Protein AF-0000000076599685 (afdb_homodimer)

Radius of gyration: 19.41 Å; Cα contacts (8 Å, |Δi|>4): 974; chains: 2; bounding box: 47×55×44 Å

Sequence (370 aa):
MSATIRSIHTIVDEIHNEGGRPVEPAARVAVVLAVIENPWAGQGFVQDLGPTIDAVAPELGKLLSDRVVSALGTPVEAYGKAAIVGLDGEIEHGSGLIHTLKFGNHFRDAASATTLLPAVEKRAAAGTVFDIPLKHVTDATIRSHHQTVEARVPDAPRADEIVIGLAAAAQGRPQARLAPLASEQMSATIRSIHTIVDEIHNEGGRPVEPAARVAVVLAVIENPWAGQGFVQDLGPTIDAVAPELGKLLSDRVVSALGTPVEAYGKAAIVGLDGEIEHGSGLIHTLKFGNHFRDAASATTLLPAVEKRAAAGTVFDIPLKHVTDATIRSHHQTVEARVPDAPRADEIVIGLAAAAQGRPQARLAPLASEQ

Structure (mmCIF, N/CA/C/O backbone):
data_AF-0000000076599685-model_v1
#
loop_
_entity.id
_entity.type
_entity.pdbx_description
1 polymer 'Amino acid synthesis protein'
#
loop_
_atom_site.group_PDB
_atom_site.id
_atom_site.type_symbol
_atom_site.label_atom_id
_atom_site.label_alt_id
_atom_site.label_comp_id
_atom_site.label_asym_id
_atom_site.label_entity_id
_atom_site.label_seq_id
_atom_site.pdbx_PDB_ins_code
_atom_site.Cartn_x
_atom_site.Cartn_y
_atom_site.Cartn_z
_atom_site.occupancy
_atom_site.B_iso_or_equiv
_atom_site.auth_seq_id
_atom_site.auth_comp_id
_atom_site.auth_asym_id
_atom_site.auth_atom_id
_atom_site.pdbx_PDB_model_num
ATOM 1 N N . MET A 1 1 ? -13.07 -25.75 -8.523 1 59.88 1 MET A N 1
ATOM 2 C CA . MET A 1 1 ? -12.234 -24.562 -8.375 1 59.88 1 MET A CA 1
ATOM 3 C C . MET A 1 1 ? -10.75 -24.922 -8.43 1 59.88 1 MET A C 1
ATOM 5 O O . MET A 1 1 ? -10.344 -25.969 -7.902 1 59.88 1 MET A O 1
ATOM 9 N N . SER A 1 2 ? -9.953 -24.297 -9.492 1 78.12 2 SER A N 1
ATOM 10 C CA . SER A 1 2 ? -8.531 -24.594 -9.672 1 78.12 2 SER A CA 1
ATOM 11 C C . SER A 1 2 ? -7.727 -24.234 -8.43 1 78.12 2 SER A C 1
ATOM 13 O O . SER A 1 2 ? -6.754 -24.906 -8.102 1 78.12 2 SER A O 1
ATOM 15 N N . ALA A 1 3 ? -8.211 -23.266 -7.676 1 84.56 3 ALA A N 1
ATOM 16 C CA . ALA A 1 3 ? -7.543 -22.906 -6.43 1 84.56 3 ALA A CA 1
ATOM 17 C C . ALA A 1 3 ? -8.148 -23.656 -5.246 1 84.56 3 ALA A C 1
ATOM 19 O O . ALA A 1 3 ? -9.367 -23.797 -5.148 1 84.56 3 ALA A O 1
ATOM 20 N N . THR A 1 4 ? -7.441 -24.281 -4.363 1 94.81 4 THR A N 1
ATOM 21 C CA . THR A 1 4 ? -7.922 -24.844 -3.109 1 94.81 4 THR A CA 1
ATOM 22 C C . THR A 1 4 ? -8.031 -23.766 -2.037 1 94.81 4 THR A C 1
ATOM 24 O O . THR A 1 4 ? -7.02 -23.297 -1.503 1 94.81 4 THR A O 1
ATOM 27 N N . ILE A 1 5 ? -9.211 -23.375 -1.663 1 97.75 5 ILE A N 1
ATOM 28 C CA . ILE A 1 5 ? -9.469 -22.328 -0.684 1 97.75 5 ILE A CA 1
ATOM 29 C C . ILE A 1 5 ? -9.664 -22.953 0.698 1 97.75 5 ILE A C 1
ATOM 31 O O . ILE A 1 5 ? -10.516 -23.828 0.876 1 97.75 5 ILE A O 1
ATOM 35 N N . ARG A 1 6 ? -8.906 -22.562 1.611 1 98.25 6 ARG A N 1
ATOM 36 C CA . ARG A 1 6 ? -9.062 -23.031 2.982 1 98.25 6 ARG A CA 1
ATOM 37 C C . ARG A 1 6 ? -10.078 -22.188 3.744 1 98.25 6 ARG A C 1
ATOM 39 O O . ARG A 1 6 ? -10.914 -22.719 4.477 1 98.25 6 ARG A O 1
ATOM 46 N N . SER A 1 7 ? -10 -20.922 3.658 1 98.25 7 SER A N 1
ATOM 47 C CA . SER A 1 7 ? -10.898 -20.031 4.395 1 98.25 7 SER A CA 1
ATOM 48 C C . SER A 1 7 ? -11.062 -18.703 3.676 1 98.25 7 SER A C 1
ATOM 50 O O . SER A 1 7 ? -10.266 -18.344 2.809 1 98.25 7 SER A O 1
ATOM 52 N N . ILE A 1 8 ? -12.117 -18.047 3.926 1 98.31 8 ILE A N 1
ATOM 53 C CA . ILE A 1 8 ? -12.406 -16.688 3.477 1 98.31 8 ILE A CA 1
ATOM 54 C C . ILE A 1 8 ? -12.766 -15.812 4.676 1 98.31 8 ILE A C 1
ATOM 56 O O . ILE A 1 8 ? -13.625 -16.172 5.48 1 98.31 8 ILE A O 1
ATOM 60 N N . HIS A 1 9 ? -12.039 -14.727 4.816 1 98.5 9 HIS A N 1
ATOM 61 C CA . HIS A 1 9 ? -12.266 -13.758 5.887 1 98.5 9 HIS A CA 1
ATOM 62 C C . HIS A 1 9 ? -12.867 -12.469 5.344 1 98.5 9 HIS A C 1
ATOM 64 O O . HIS A 1 9 ? -12.352 -11.891 4.379 1 98.5 9 HIS A O 1
ATOM 70 N N . THR A 1 10 ? -13.992 -12.008 5.914 1 98.62 10 THR A N 1
ATOM 71 C CA . THR A 1 10 ? -14.625 -10.742 5.559 1 98.62 10 THR A CA 1
ATOM 72 C C . THR A 1 10 ? -14.586 -9.773 6.73 1 98.62 10 THR A C 1
ATOM 74 O O . THR A 1 10 ? -14.969 -10.117 7.848 1 98.62 10 THR A O 1
ATOM 77 N N . ILE A 1 11 ? -14.094 -8.617 6.465 1 98.12 11 ILE A N 1
ATOM 78 C CA . ILE A 1 11 ? -14.031 -7.52 7.43 1 98.12 11 ILE A CA 1
ATOM 79 C C . ILE A 1 11 ? -14.82 -6.324 6.902 1 98.12 11 ILE A C 1
ATOM 81 O O . ILE A 1 11 ? -14.648 -5.918 5.75 1 98.12 11 ILE A O 1
ATOM 85 N N . VAL A 1 12 ? -15.688 -5.797 7.656 1 98.31 12 VAL A N 1
ATOM 86 C CA . VAL A 1 12 ? -16.359 -4.543 7.34 1 98.31 12 VAL A CA 1
ATOM 87 C C . VAL A 1 12 ? -16.172 -3.549 8.484 1 98.31 12 VAL A C 1
ATOM 89 O O . VAL A 1 12 ? -16.469 -3.861 9.641 1 98.31 12 VAL A O 1
ATOM 92 N N . ASP A 1 13 ? -15.656 -2.451 8.172 1 97.62 13 ASP A N 1
ATOM 93 C CA . ASP A 1 13 ? -15.445 -1.37 9.133 1 97.62 13 ASP A CA 1
ATOM 94 C C . ASP A 1 13 ? -16.359 -0.184 8.828 1 97.62 13 ASP A C 1
ATOM 96 O O . ASP A 1 13 ? -16.562 0.165 7.66 1 97.62 13 ASP A O 1
ATOM 100 N N . GLU A 1 14 ? -16.891 0.395 9.859 1 98.06 14 GLU A N 1
ATOM 101 C CA . GLU A 1 14 ? -17.688 1.611 9.773 1 98.06 14 GLU A CA 1
ATOM 102 C C . GLU A 1 14 ? -17.156 2.697 10.695 1 98.06 14 GLU A C 1
ATOM 104 O O . GLU A 1 14 ? -16.984 2.473 11.898 1 98.06 14 GLU A O 1
ATOM 109 N N . ILE A 1 15 ? -16.906 3.797 10.164 1 97.56 15 ILE A N 1
ATOM 110 C CA . ILE A 1 15 ? -16.438 4.938 10.938 1 97.56 15 ILE A CA 1
ATOM 111 C C . ILE A 1 15 ? -17.578 5.934 11.133 1 97.56 15 ILE A C 1
ATOM 113 O O . ILE A 1 15 ? -18.047 6.555 10.18 1 97.56 15 ILE A O 1
ATOM 117 N N . HIS A 1 16 ? -17.953 6.125 12.375 1 98.25 16 HIS A N 1
ATOM 118 C CA . HIS A 1 16 ? -19.094 6.969 12.711 1 98.25 16 HIS A CA 1
ATOM 119 C C . HIS A 1 16 ? -18.641 8.359 13.156 1 98.25 16 HIS A C 1
ATOM 121 O O . HIS A 1 16 ? -19.438 9.297 13.18 1 98.25 16 HIS A O 1
ATOM 127 N N . ASN A 1 17 ? -17.438 8.398 13.641 1 97.56 17 ASN A N 1
ATOM 128 C CA . ASN A 1 17 ? -16.828 9.641 14.109 1 97.56 17 ASN A CA 1
ATOM 129 C C . ASN A 1 17 ? -15.344 9.695 13.773 1 97.56 17 ASN A C 1
ATOM 131 O O . ASN A 1 17 ? -14.641 8.688 13.883 1 97.56 17 ASN A O 1
ATOM 135 N N . GLU A 1 18 ? -14.883 10.805 13.32 1 95.75 18 GLU A N 1
ATOM 136 C CA . GLU A 1 18 ? -13.477 11.078 13.039 1 95.75 18 GLU A CA 1
ATOM 137 C C . GLU A 1 18 ? -13.141 12.539 13.297 1 95.75 18 GLU A C 1
ATOM 139 O O . GLU A 1 18 ? -13.891 13.438 12.906 1 95.75 18 GLU A O 1
ATOM 144 N N . GLY A 1 19 ? -12.016 12.773 13.992 1 92.38 19 GLY A N 1
ATOM 145 C CA . GLY A 1 19 ? -11.609 14.133 14.305 1 92.38 19 GLY A CA 1
ATOM 146 C C . GLY A 1 19 ? -12.594 14.852 15.211 1 92.38 19 GLY A C 1
ATOM 147 O O . GLY A 1 19 ? -12.75 16.078 15.125 1 92.38 19 GLY A O 1
ATOM 148 N N . GLY A 1 20 ? -13.328 14.117 15.953 1 94.19 20 GLY A N 1
ATOM 149 C CA . GLY A 1 20 ? -14.297 14.703 16.875 1 94.19 20 GLY A CA 1
ATOM 150 C C . GLY A 1 20 ? -15.578 15.148 16.188 1 94.19 20 GLY A C 1
ATOM 151 O O . GLY A 1 20 ? -16.359 15.906 16.75 1 94.19 20 GLY A O 1
ATOM 152 N N . ARG A 1 21 ? -15.781 14.742 14.984 1 96.5 21 ARG A N 1
ATOM 153 C CA . ARG A 1 21 ? -16.953 15.133 14.203 1 96.5 21 ARG A CA 1
ATOM 154 C C . ARG A 1 21 ? -17.672 13.906 13.648 1 96.5 21 ARG A C 1
ATOM 156 O O . ARG A 1 21 ? -17.047 12.914 13.289 1 96.5 21 ARG A O 1
ATOM 163 N N . PRO A 1 22 ? -19 14.016 13.57 1 97.5 22 PRO A N 1
ATOM 164 C CA . PRO A 1 22 ? -19.75 12.875 13.023 1 97.5 22 PRO A CA 1
ATOM 165 C C . PRO A 1 22 ? -19.422 12.609 11.555 1 97.5 22 PRO A C 1
ATOM 167 O O . PRO A 1 22 ? -19.141 13.539 10.805 1 97.5 22 PRO A O 1
ATOM 170 N N . VAL A 1 23 ? -19.406 11.344 11.195 1 97.5 23 VAL A N 1
ATOM 171 C CA . VAL A 1 23 ? -19.312 10.891 9.805 1 97.5 23 VAL A CA 1
ATOM 172 C C . VAL A 1 23 ? -20.656 10.281 9.383 1 97.5 23 VAL A C 1
ATOM 174 O O . VAL A 1 23 ? -21 9.18 9.812 1 97.5 23 VAL A O 1
ATOM 177 N N . GLU A 1 24 ? -21.391 11.07 8.461 1 96.31 24 GLU A N 1
ATOM 178 C CA . GLU A 1 24 ? -22.734 10.648 8.07 1 96.31 24 GLU A CA 1
ATOM 179 C C . GLU A 1 24 ? -22.938 10.758 6.562 1 96.31 24 GLU A C 1
ATOM 181 O O . GLU A 1 24 ? -22.75 11.836 5.988 1 96.31 24 GLU A O 1
ATOM 186 N N . PRO A 1 25 ? -23.438 9.734 5.938 1 96.56 25 PRO A N 1
ATOM 187 C CA . PRO A 1 25 ? -23.484 8.375 6.488 1 96.56 25 PRO A CA 1
ATOM 188 C C . PRO A 1 25 ? -22.125 7.863 6.934 1 96.56 25 PRO A C 1
ATOM 190 O O . PRO A 1 25 ? -21.094 8.422 6.543 1 96.56 25 PRO A O 1
ATOM 193 N N . ALA A 1 26 ? -22.094 6.859 7.852 1 97.75 26 ALA A N 1
ATOM 194 C CA . ALA A 1 26 ? -20.844 6.273 8.312 1 97.75 26 ALA A CA 1
ATOM 195 C C . ALA A 1 26 ? -19.969 5.828 7.137 1 97.75 26 ALA A C 1
ATOM 197 O O . ALA A 1 26 ? -20.484 5.262 6.164 1 97.75 26 ALA A O 1
ATOM 198 N N . ALA A 1 27 ? -18.672 6.184 7.242 1 97.88 27 ALA A N 1
ATOM 199 C CA . ALA A 1 27 ? -17.734 5.691 6.23 1 97.88 27 ALA A CA 1
ATOM 200 C C . ALA A 1 27 ? -17.562 4.18 6.332 1 97.88 27 ALA A C 1
ATOM 202 O O . ALA A 1 27 ? -17.281 3.652 7.41 1 97.88 27 ALA A O 1
ATOM 203 N N . ARG A 1 28 ? -17.75 3.486 5.238 1 98.38 28 ARG A N 1
ATOM 204 C CA . ARG A 1 28 ? -17.719 2.027 5.238 1 98.38 28 ARG A CA 1
ATOM 205 C C . ARG A 1 28 ? -16.594 1.502 4.359 1 98.38 28 ARG A C 1
ATOM 207 O O . ARG A 1 28 ? -16.375 2 3.25 1 98.38 28 ARG A O 1
ATOM 214 N N . VAL A 1 29 ? -15.828 0.571 4.828 1 98.69 29 VAL A N 1
ATOM 215 C CA . VAL A 1 29 ? -14.812 -0.154 4.074 1 98.69 29 VAL A CA 1
ATOM 216 C C . VAL A 1 29 ? -15.008 -1.658 4.25 1 98.69 29 VAL A C 1
ATOM 218 O O . VAL A 1 29 ? -15.344 -2.121 5.344 1 98.69 29 VAL A O 1
ATOM 221 N N . ALA A 1 30 ? -14.852 -2.396 3.193 1 98.88 30 ALA A N 1
ATOM 222 C CA . ALA A 1 30 ? -14.914 -3.855 3.219 1 98.88 30 ALA A CA 1
ATOM 223 C C . ALA A 1 30 ? -13.617 -4.473 2.709 1 98.88 30 ALA A C 1
ATOM 225 O O . ALA A 1 30 ? -13.023 -3.979 1.748 1 98.88 30 ALA A O 1
ATOM 226 N N . VAL A 1 31 ? -13.18 -5.5 3.35 1 98.94 31 VAL A N 1
ATOM 227 C CA . VAL A 1 31 ? -12.039 -6.312 2.934 1 98.94 31 VAL A CA 1
ATOM 228 C C . VAL A 1 31 ? -12.445 -7.785 2.895 1 98.94 31 VAL A C 1
ATOM 230 O O . VAL A 1 31 ? -13.094 -8.281 3.822 1 98.94 31 VAL A O 1
ATOM 233 N N . VAL A 1 32 ? -12.125 -8.445 1.839 1 98.94 32 VAL A N 1
ATOM 234 C CA . VAL A 1 32 ? -12.297 -9.891 1.751 1 98.94 32 VAL A CA 1
ATOM 235 C C . VAL A 1 32 ? -10.961 -10.555 1.427 1 98.94 32 VAL A C 1
ATOM 237 O O . VAL A 1 32 ? -10.273 -10.148 0.489 1 98.94 32 VAL A O 1
ATOM 240 N N . LEU A 1 33 ? -10.602 -11.555 2.252 1 98.94 33 LEU A N 1
ATOM 241 C CA . LEU A 1 33 ? -9.336 -12.273 2.146 1 98.94 33 LEU A CA 1
ATOM 242 C C . LEU A 1 33 ? -9.57 -13.766 1.955 1 98.94 33 LEU A C 1
ATOM 244 O O . LEU A 1 33 ? -10.258 -14.398 2.762 1 98.94 33 LEU A O 1
ATOM 248 N N . ALA A 1 34 ? -9.039 -14.281 0.914 1 98.88 34 ALA A N 1
ATOM 249 C CA . ALA A 1 34 ? -9.039 -15.727 0.71 1 98.88 34 ALA A CA 1
ATOM 250 C C . ALA A 1 34 ? -7.684 -16.328 1.075 1 98.88 34 ALA A C 1
ATOM 252 O O . ALA A 1 34 ? -6.641 -15.805 0.681 1 98.88 34 ALA A O 1
ATOM 253 N N . VAL A 1 35 ? -7.75 -17.375 1.856 1 98.88 35 VAL A N 1
ATOM 254 C CA . VAL A 1 35 ? -6.562 -18.172 2.119 1 98.88 35 VAL A CA 1
ATOM 255 C C . VAL A 1 35 ? -6.555 -19.391 1.193 1 98.88 35 VAL A C 1
ATOM 257 O O . VAL A 1 35 ? -7.449 -20.234 1.259 1 98.88 35 VAL A O 1
ATOM 260 N N . ILE A 1 36 ? -5.539 -19.453 0.374 1 98.81 36 ILE A N 1
ATOM 261 C CA . ILE A 1 36 ? -5.473 -20.562 -0.567 1 98.81 36 ILE A CA 1
ATOM 262 C C . ILE A 1 36 ? -4.16 -21.328 -0.382 1 98.81 36 ILE A C 1
ATOM 264 O O . ILE A 1 36 ? -3.184 -20.766 0.131 1 98.81 36 ILE A O 1
ATOM 268 N N . GLU A 1 37 ? -4.238 -22.562 -0.766 1 98.5 37 GLU A N 1
ATOM 269 C CA . GLU A 1 37 ? -2.965 -23.25 -0.972 1 98.5 37 GLU A CA 1
ATOM 270 C C . GLU A 1 37 ? -2.152 -22.578 -2.08 1 98.5 37 GLU A C 1
ATOM 272 O O . GLU A 1 37 ? -2.697 -22.219 -3.127 1 98.5 37 GLU A O 1
ATOM 277 N N . ASN A 1 38 ? -0.872 -22.312 -1.818 1 98.56 38 ASN A N 1
ATOM 278 C CA . ASN A 1 38 ? -0.01 -21.828 -2.889 1 98.56 38 ASN A CA 1
ATOM 279 C C . ASN A 1 38 ? 0.052 -22.812 -4.055 1 98.56 38 ASN A C 1
ATOM 281 O O . ASN A 1 38 ? 0.544 -23.922 -3.9 1 98.56 38 ASN A O 1
ATOM 285 N N . PRO A 1 39 ? -0.433 -22.391 -5.191 1 98.06 39 PRO A N 1
ATOM 286 C CA . PRO A 1 39 ? -0.497 -23.344 -6.305 1 98.06 39 PRO A CA 1
ATOM 287 C C . PRO A 1 39 ? 0.883 -23.797 -6.766 1 98.06 39 PRO A C 1
ATOM 289 O O . PRO A 1 39 ? 0.997 -24.797 -7.488 1 98.06 39 PRO A O 1
ATOM 292 N N . TRP A 1 40 ? 1.921 -23.125 -6.41 1 97.81 40 TRP A N 1
ATOM 293 C CA . TRP A 1 40 ? 3.275 -23.484 -6.82 1 97.81 40 TRP A CA 1
ATOM 294 C C . TRP A 1 40 ? 4.023 -24.172 -5.684 1 97.81 40 TRP A C 1
ATOM 296 O O . TRP A 1 40 ? 5.219 -24.453 -5.801 1 97.81 40 TRP A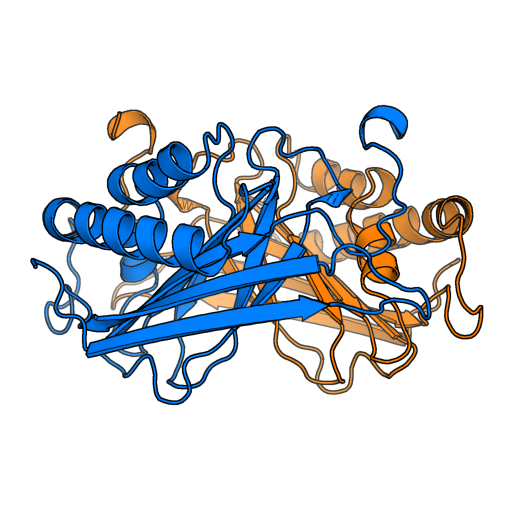 O 1
ATOM 306 N N . ALA A 1 41 ? 3.365 -24.453 -4.574 1 95.88 41 ALA A N 1
ATOM 307 C CA . ALA A 1 41 ? 4.008 -25.062 -3.414 1 95.88 41 ALA A CA 1
ATOM 308 C C . ALA A 1 41 ? 4.676 -26.391 -3.793 1 95.88 41 ALA A C 1
ATOM 310 O O . ALA A 1 41 ? 4.062 -27.234 -4.453 1 95.88 41 ALA A O 1
ATOM 311 N N . GLY A 1 42 ? 5.941 -26.484 -3.383 1 94.88 42 GLY A N 1
ATOM 312 C CA . GLY A 1 42 ? 6.645 -27.75 -3.551 1 94.88 42 GLY A CA 1
ATOM 313 C C . GLY A 1 42 ? 7.125 -27.984 -4.969 1 94.88 42 GLY A C 1
ATOM 314 O O . GLY A 1 42 ? 7.672 -29.047 -5.281 1 94.88 42 GLY A O 1
ATOM 315 N N . GLN A 1 43 ? 6.965 -27.047 -5.844 1 96.44 43 GLN A N 1
ATOM 316 C CA . GLN A 1 43 ? 7.289 -27.25 -7.254 1 96.44 43 GLN A CA 1
ATOM 317 C C . GLN A 1 43 ? 8.688 -26.734 -7.574 1 96.44 43 GLN A C 1
ATOM 319 O O . GLN A 1 43 ? 9.148 -26.844 -8.719 1 96.44 43 GLN A O 1
ATOM 324 N N . GLY A 1 44 ? 9.414 -26.297 -6.562 1 94.94 44 GLY A N 1
ATOM 325 C CA . GLY A 1 44 ? 10.68 -25.625 -6.852 1 94.94 44 GLY A CA 1
ATOM 326 C C . GLY A 1 44 ? 10.508 -24.344 -7.641 1 94.94 44 GLY A C 1
ATOM 327 O O . GLY A 1 44 ? 9.477 -23.688 -7.543 1 94.94 44 GLY A O 1
ATOM 328 N N . PHE A 1 45 ? 11.641 -23.922 -8.312 1 96.81 45 PHE A N 1
ATOM 329 C CA . PHE A 1 45 ? 11.586 -22.703 -9.117 1 96.81 45 PHE A CA 1
ATOM 330 C C . PHE A 1 45 ? 10.828 -22.953 -10.414 1 96.81 45 PHE A C 1
ATOM 332 O O . PHE A 1 45 ? 11.258 -23.75 -11.242 1 96.81 45 PHE A O 1
ATOM 339 N N . VAL A 1 46 ? 9.688 -22.391 -10.562 1 97.31 46 VAL A N 1
ATOM 340 C CA . VAL A 1 46 ? 8.883 -22.5 -11.773 1 97.31 46 VAL A CA 1
ATOM 341 C C . VAL A 1 46 ? 9.148 -21.297 -12.68 1 97.31 46 VAL A C 1
ATOM 343 O O . VAL A 1 46 ? 8.867 -20.156 -12.305 1 97.31 46 VAL A O 1
ATOM 346 N N . GLN A 1 47 ? 9.633 -21.547 -13.82 1 96.25 47 GLN A N 1
ATOM 347 C CA . GLN A 1 47 ? 10.047 -20.484 -14.742 1 96.25 47 GLN A CA 1
ATOM 348 C C . GLN A 1 47 ? 8.836 -19.766 -15.32 1 96.25 47 GLN A C 1
ATOM 350 O O . GLN A 1 47 ? 8.805 -18.531 -15.344 1 96.25 47 GLN A O 1
ATOM 355 N N . ASP A 1 48 ? 7.91 -20.547 -15.828 1 96.88 48 ASP A N 1
ATOM 356 C CA . ASP A 1 48 ? 6.719 -19.969 -16.453 1 96.88 48 ASP A CA 1
ATOM 357 C C . ASP A 1 48 ? 5.5 -20.125 -15.539 1 96.88 48 ASP A C 1
ATOM 359 O O . ASP A 1 48 ? 4.941 -21.203 -15.414 1 96.88 48 ASP A O 1
ATOM 363 N N . LEU A 1 49 ? 5.074 -18.953 -14.977 1 97 49 LEU A N 1
ATOM 364 C CA . LEU A 1 49 ? 3.943 -18.969 -14.055 1 97 49 LEU A CA 1
ATOM 365 C C . LEU A 1 49 ? 2.623 -18.906 -14.812 1 97 49 LEU A C 1
ATOM 367 O O . LEU A 1 49 ? 1.554 -19.078 -14.227 1 97 49 LEU A O 1
ATOM 371 N N . GLY A 1 50 ? 2.652 -18.688 -16.094 1 95.69 50 GLY A N 1
ATOM 372 C CA . GLY A 1 50 ? 1.526 -18.328 -16.938 1 95.69 50 GLY A CA 1
ATOM 373 C C . GLY A 1 50 ? 0.382 -19.328 -16.844 1 95.69 50 GLY A C 1
ATOM 374 O O . GLY A 1 50 ? -0.756 -18.938 -16.562 1 95.69 50 GLY A O 1
ATOM 375 N N . PRO A 1 51 ? 0.66 -20.562 -17.094 1 96.06 51 PRO A N 1
ATOM 376 C CA . PRO A 1 51 ? -0.418 -21.547 -17.109 1 96.06 51 PRO A CA 1
ATOM 377 C C . PRO A 1 51 ? -1.195 -21.594 -15.789 1 96.06 51 PRO A C 1
ATOM 379 O O . PRO A 1 51 ? -2.426 -21.672 -15.797 1 96.06 51 PRO A O 1
ATOM 382 N N . THR A 1 52 ? -0.506 -21.625 -14.664 1 96.56 52 THR A N 1
ATOM 383 C CA . THR A 1 52 ? -1.17 -21.656 -13.367 1 96.56 52 THR A CA 1
ATOM 384 C C . THR A 1 52 ? -1.938 -20.359 -13.125 1 96.56 52 THR A C 1
ATOM 386 O O . THR A 1 52 ? -3.047 -20.391 -12.578 1 96.56 52 THR A O 1
ATOM 389 N N . ILE A 1 53 ? -1.347 -19.188 -13.477 1 96.81 53 ILE A N 1
ATOM 390 C CA . ILE A 1 53 ? -2.041 -17.906 -13.367 1 96.81 53 ILE A CA 1
ATOM 391 C C . ILE A 1 53 ? -3.354 -17.969 -14.148 1 96.81 53 ILE A C 1
ATOM 393 O O . ILE A 1 53 ? -4.406 -17.594 -13.625 1 96.81 53 ILE A O 1
ATOM 397 N N . ASP A 1 54 ? -3.322 -18.516 -15.336 1 96.12 54 ASP A N 1
ATOM 398 C CA . ASP A 1 54 ? -4.492 -18.609 -16.203 1 96.12 54 ASP A CA 1
ATOM 399 C C . ASP A 1 54 ? -5.582 -19.469 -15.555 1 96.12 54 ASP A C 1
ATOM 401 O O . ASP A 1 54 ? -6.773 -19.203 -15.734 1 96.12 54 ASP A O 1
ATOM 405 N N . ALA A 1 55 ? -5.168 -20.391 -14.883 1 96.62 55 ALA A N 1
ATOM 406 C CA . ALA A 1 55 ? -6.102 -21.359 -14.305 1 96.62 55 ALA A CA 1
ATOM 407 C C . ALA A 1 55 ? -6.711 -20.812 -13.008 1 96.62 55 ALA A C 1
ATOM 409 O O . ALA A 1 55 ? -7.875 -21.094 -12.703 1 96.62 55 ALA A O 1
ATOM 410 N N . VAL A 1 56 ? -6 -20.047 -12.227 1 97.5 56 VAL A N 1
ATOM 411 C CA . VAL A 1 56 ? -6.352 -19.781 -10.836 1 97.5 56 VAL A CA 1
ATOM 412 C C . VAL A 1 56 ? -6.852 -18.359 -10.688 1 97.5 56 VAL A C 1
ATOM 414 O O . VAL A 1 56 ? -7.859 -18.109 -10.023 1 97.5 56 VAL A O 1
ATOM 417 N N . ALA A 1 57 ? -6.203 -17.391 -11.32 1 97.5 57 ALA A N 1
ATOM 418 C CA . ALA A 1 57 ? -6.387 -15.961 -11.062 1 97.5 57 ALA A CA 1
ATOM 419 C C . ALA A 1 57 ? -7.816 -15.531 -11.383 1 97.5 57 ALA A C 1
ATOM 421 O O . ALA A 1 57 ? -8.445 -14.812 -10.602 1 97.5 57 ALA A O 1
ATOM 422 N N . PRO A 1 58 ? -8.422 -15.992 -12.57 1 97.12 58 PRO A N 1
ATOM 423 C CA . PRO A 1 58 ? -9.781 -15.531 -12.891 1 97.12 58 PRO A CA 1
ATOM 424 C C . PRO A 1 58 ? -10.812 -15.977 -11.859 1 97.12 58 PRO A C 1
ATOM 426 O O . PRO A 1 58 ? -11.703 -15.203 -11.492 1 97.12 58 PRO A O 1
ATOM 429 N N . GLU A 1 59 ? -10.688 -17.125 -11.406 1 97.44 59 GLU A N 1
ATOM 430 C CA . GLU A 1 59 ? -11.625 -17.641 -10.414 1 97.44 59 GLU A CA 1
ATOM 431 C C . GLU A 1 59 ? -11.539 -16.859 -9.117 1 97.44 59 GLU A C 1
ATOM 433 O O . GLU A 1 59 ? -12.57 -16.531 -8.508 1 97.44 59 GLU A O 1
ATOM 438 N N . LEU A 1 60 ? -10.367 -16.609 -8.641 1 98.12 60 LEU A N 1
ATOM 439 C CA . LEU A 1 60 ? -10.172 -15.828 -7.43 1 98.12 60 LEU A CA 1
ATOM 440 C C . LEU A 1 60 ? -10.695 -14.414 -7.609 1 98.12 60 LEU A C 1
ATOM 442 O 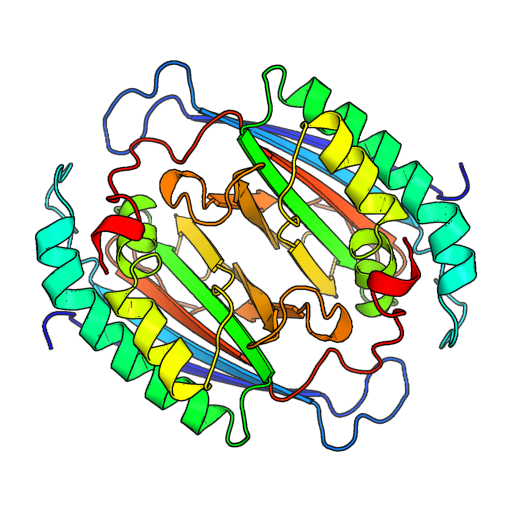O . LEU A 1 60 ? -11.336 -13.859 -6.703 1 98.12 60 LEU A O 1
ATOM 446 N N . GLY A 1 61 ? -10.367 -13.836 -8.805 1 98.25 61 GLY A N 1
ATOM 447 C CA . GLY A 1 61 ? -10.852 -12.5 -9.094 1 98.25 61 GLY A CA 1
ATOM 448 C C . GLY A 1 61 ? -12.367 -12.383 -9.008 1 98.25 61 GLY A C 1
ATOM 449 O O . GLY A 1 61 ? -12.891 -11.461 -8.383 1 98.25 61 GLY A O 1
ATOM 450 N N . LYS A 1 62 ? -13.023 -13.305 -9.602 1 98.12 62 LYS A N 1
ATOM 451 C CA . LYS A 1 62 ? -14.484 -13.289 -9.594 1 98.12 62 LYS A CA 1
ATOM 452 C C . LYS A 1 62 ? -15.023 -13.484 -8.18 1 98.12 62 LYS A C 1
ATOM 454 O O . LYS A 1 62 ? -15.875 -12.719 -7.723 1 98.12 62 LYS A O 1
ATOM 459 N N . LEU A 1 63 ? -14.539 -14.445 -7.52 1 98.19 63 LEU A N 1
ATOM 460 C CA . LEU A 1 63 ? -15 -14.773 -6.176 1 98.19 63 LEU A CA 1
ATOM 461 C C . LEU A 1 63 ? -14.844 -13.578 -5.238 1 98.19 63 LEU A C 1
ATOM 463 O O . LEU A 1 63 ? -15.797 -13.18 -4.57 1 98.19 63 LEU A O 1
ATOM 467 N N . LEU A 1 64 ? -13.672 -13.047 -5.172 1 98.75 64 LEU A N 1
ATOM 468 C CA . LEU A 1 64 ? -13.359 -11.992 -4.211 1 98.75 64 LEU A CA 1
ATOM 469 C C . LEU A 1 64 ? -14.07 -10.695 -4.578 1 98.75 64 LEU A C 1
ATOM 471 O O . LEU A 1 64 ? -14.5 -9.953 -3.695 1 98.75 64 LEU A O 1
ATOM 475 N N . SER A 1 65 ? -14.156 -10.422 -5.883 1 98.75 65 SER A N 1
ATOM 476 C CA . SER A 1 65 ? -14.867 -9.219 -6.301 1 98.75 65 SER A CA 1
ATOM 477 C C . SER A 1 65 ? -16.344 -9.273 -5.902 1 98.75 65 SER A C 1
ATOM 479 O O . SER A 1 65 ? -16.875 -8.312 -5.352 1 98.75 65 SER A O 1
ATOM 481 N N . ASP A 1 66 ? -16.953 -10.398 -6.203 1 98.56 66 ASP A N 1
ATOM 482 C CA . ASP A 1 66 ? -18.359 -10.562 -5.82 1 98.56 66 ASP A CA 1
ATOM 483 C C . ASP A 1 66 ? -18.547 -10.391 -4.316 1 98.56 66 ASP A C 1
ATOM 485 O O . ASP A 1 66 ? -19.469 -9.695 -3.873 1 98.56 66 ASP A O 1
ATOM 489 N N . ARG A 1 67 ? -17.688 -10.961 -3.547 1 98.75 67 ARG A N 1
ATOM 490 C CA . ARG A 1 67 ? -17.812 -10.969 -2.094 1 98.75 67 ARG A CA 1
ATOM 491 C C . ARG A 1 67 ? -17.578 -9.586 -1.513 1 98.75 67 ARG A C 1
ATOM 493 O O . ARG A 1 67 ? -18.281 -9.148 -0.609 1 98.75 67 ARG A O 1
ATOM 500 N N . VAL A 1 68 ? -16.531 -8.891 -2.027 1 98.88 68 VAL A N 1
ATOM 501 C CA . VAL A 1 68 ? -16.172 -7.613 -1.417 1 98.88 68 VAL A CA 1
ATOM 502 C C . VAL A 1 68 ? -17.219 -6.559 -1.765 1 98.88 68 VAL A C 1
ATOM 504 O O . VAL A 1 68 ? -17.562 -5.707 -0.937 1 98.88 68 VAL A O 1
ATOM 507 N N . VAL A 1 69 ? -17.766 -6.594 -2.973 1 98.81 69 VAL A N 1
ATOM 508 C CA . VAL A 1 69 ? -18.812 -5.656 -3.373 1 98.81 69 VAL A CA 1
ATOM 509 C C . VAL A 1 69 ? -20.062 -5.91 -2.549 1 98.81 69 VAL A C 1
ATOM 511 O O . VAL A 1 69 ? -20.688 -4.973 -2.053 1 98.81 69 VAL A O 1
ATOM 514 N N . SER A 1 70 ? -20.391 -7.199 -2.445 1 98.75 70 SER A N 1
ATOM 515 C CA . SER A 1 70 ? -21.547 -7.555 -1.634 1 98.75 70 SER A CA 1
ATOM 516 C C . SER A 1 70 ? -21.375 -7.109 -0.187 1 98.75 70 SER A C 1
ATOM 518 O O . SER A 1 70 ? -22.297 -6.559 0.417 1 98.75 70 SER A O 1
ATOM 520 N N . ALA A 1 71 ? -20.219 -7.332 0.4 1 98.81 71 ALA A N 1
ATOM 521 C CA . ALA A 1 71 ? -19.938 -6.969 1.785 1 98.81 71 ALA A CA 1
ATOM 522 C C . ALA A 1 71 ? -20.016 -5.457 1.984 1 98.81 71 ALA A C 1
ATOM 524 O O . ALA A 1 71 ? -20.5 -4.988 3.02 1 98.81 71 ALA A O 1
ATOM 525 N N . LEU A 1 72 ? -19.469 -4.742 1.044 1 98.69 72 LEU A N 1
ATOM 526 C CA . LEU A 1 72 ? -19.531 -3.289 1.148 1 98.69 72 LEU A CA 1
ATOM 527 C C . LEU A 1 72 ? -20.984 -2.809 1.161 1 98.69 72 LEU A C 1
ATOM 529 O O . LEU A 1 72 ? -21.344 -1.947 1.965 1 98.69 72 LEU A O 1
ATOM 533 N N . GLY A 1 73 ? -21.797 -3.299 0.189 1 98.06 73 GLY A N 1
ATOM 534 C CA . GLY A 1 73 ? -23.234 -3.051 0.196 1 98.06 73 GLY A CA 1
ATOM 535 C C . GLY A 1 73 ? -23.609 -1.711 -0.409 1 98.06 73 GLY A C 1
ATOM 536 O O . GLY A 1 73 ? -24.766 -1.292 -0.332 1 98.06 73 GLY A O 1
ATOM 537 N N . THR A 1 74 ? -22.75 -0.912 -0.883 1 97.75 74 THR A N 1
ATOM 538 C CA . THR A 1 74 ? -22.922 0.36 -1.576 1 97.75 74 THR A CA 1
ATOM 539 C C . THR A 1 74 ? -21.969 0.457 -2.766 1 97.75 74 THR A C 1
ATOM 541 O O . THR A 1 74 ? -21.062 -0.366 -2.91 1 97.75 74 THR A O 1
ATOM 544 N N . PRO A 1 75 ? -22.203 1.398 -3.711 1 97.75 75 PRO A N 1
ATOM 545 C CA . PRO A 1 75 ? -21.25 1.559 -4.816 1 97.75 75 PRO A CA 1
ATOM 546 C C . PRO A 1 75 ? -19.812 1.77 -4.34 1 97.75 75 PRO A C 1
ATOM 548 O O . PRO A 1 75 ? -19.594 2.457 -3.342 1 97.75 75 PRO A O 1
ATOM 551 N N . VAL A 1 76 ? -18.891 1.169 -5.035 1 98.69 76 VAL A N 1
ATOM 552 C CA . VAL A 1 76 ? -17.484 1.263 -4.707 1 98.69 76 VAL A CA 1
ATOM 553 C C . VAL A 1 76 ? -16.922 2.592 -5.211 1 98.69 76 VAL A C 1
ATOM 555 O O . VAL A 1 76 ? -17.062 2.928 -6.391 1 98.69 76 VAL A O 1
ATOM 558 N N . GLU A 1 77 ? -16.234 3.354 -4.352 1 98.69 77 GLU A N 1
ATOM 559 C CA . GLU A 1 77 ? -15.609 4.605 -4.781 1 98.69 77 GLU A CA 1
ATOM 560 C C . GLU A 1 77 ? -14.086 4.496 -4.801 1 98.69 77 GLU A C 1
ATOM 562 O O . GLU A 1 77 ? -13.414 5.277 -5.473 1 98.69 77 GLU A O 1
ATOM 567 N N . ALA A 1 78 ? -13.531 3.619 -3.973 1 98.75 78 ALA A N 1
ATOM 568 C CA . ALA A 1 78 ? -12.094 3.344 -3.943 1 98.75 78 ALA A CA 1
ATOM 569 C C . ALA A 1 78 ? -11.828 1.854 -3.742 1 98.75 78 ALA A C 1
ATOM 571 O O . ALA A 1 78 ? -12.656 1.14 -3.172 1 98.75 78 ALA A O 1
ATOM 572 N N . TYR A 1 79 ? -10.727 1.39 -4.227 1 98.88 79 TYR A N 1
ATOM 573 C CA . TYR A 1 79 ? -10.492 -0.049 -4.168 1 98.88 79 TYR A CA 1
ATOM 574 C C . TYR A 1 79 ? -9 -0.358 -4.223 1 98.88 79 TYR A C 1
ATOM 576 O O . TYR A 1 79 ? -8.195 0.503 -4.582 1 98.88 79 TYR A O 1
ATOM 584 N N . GLY A 1 80 ? -8.57 -1.488 -3.775 1 98.69 80 GLY A N 1
ATOM 585 C CA . GLY A 1 80 ? -7.207 -2 -3.766 1 98.69 80 GLY A CA 1
ATOM 586 C C . GLY A 1 80 ? -7.137 -3.506 -3.605 1 98.69 80 GLY A C 1
ATOM 587 O O . GLY A 1 80 ? -8.172 -4.18 -3.555 1 98.69 80 GLY A O 1
ATOM 588 N N . LYS A 1 81 ? -5.863 -4.016 -3.652 1 98.88 81 LYS A N 1
ATOM 589 C CA . LYS A 1 81 ? -5.68 -5.461 -3.58 1 98.88 81 LYS A CA 1
ATOM 590 C C . LYS A 1 81 ? -4.41 -5.816 -2.811 1 98.88 81 LYS A C 1
ATOM 592 O O . LYS A 1 81 ? -3.596 -4.945 -2.506 1 98.88 81 LYS A O 1
ATOM 597 N N . ALA A 1 82 ? -4.328 -7.117 -2.459 1 98.88 82 ALA A N 1
ATOM 598 C CA . ALA A 1 82 ? -3.158 -7.582 -1.723 1 98.88 82 ALA A CA 1
ATOM 599 C C . ALA A 1 82 ? -2.91 -9.07 -1.969 1 98.88 82 ALA A C 1
ATOM 601 O O . ALA A 1 82 ? -3.842 -9.82 -2.27 1 98.88 82 ALA A O 1
ATOM 602 N N . ALA A 1 83 ? -1.667 -9.438 -1.808 1 98.88 83 ALA A N 1
ATOM 603 C CA . ALA A 1 83 ? -1.247 -10.836 -1.768 1 98.88 83 ALA A CA 1
ATOM 604 C C . ALA A 1 83 ? -0.128 -11.039 -0.75 1 98.88 83 ALA A C 1
ATOM 606 O O . ALA A 1 83 ? 0.934 -10.422 -0.852 1 98.88 83 ALA A O 1
ATOM 607 N N . ILE A 1 84 ? -0.343 -11.859 0.218 1 98.88 84 ILE A N 1
ATOM 608 C CA . ILE A 1 84 ? 0.651 -12.211 1.229 1 98.88 84 ILE A CA 1
ATOM 609 C C . ILE A 1 84 ? 1.039 -13.68 1.086 1 98.88 84 ILE A C 1
ATOM 611 O O . ILE A 1 84 ? 0.212 -14.57 1.299 1 98.88 84 ILE A O 1
ATOM 615 N N . VAL A 1 85 ? 2.285 -13.914 0.785 1 98.81 85 VAL A N 1
ATOM 616 C CA . VAL A 1 85 ? 2.779 -15.25 0.464 1 98.81 85 VAL A CA 1
ATOM 617 C C . VAL A 1 85 ? 3.453 -15.859 1.691 1 98.81 85 VAL A C 1
ATOM 619 O O . VAL A 1 85 ? 4.238 -15.195 2.371 1 98.81 85 VAL A O 1
ATOM 622 N N . GLY A 1 86 ? 3.115 -17.125 1.967 1 98.69 86 GLY A N 1
ATOM 623 C CA . GLY A 1 86 ? 3.781 -17.844 3.041 1 98.69 86 GLY A CA 1
ATOM 624 C C . GLY A 1 86 ? 5.27 -18.031 2.805 1 98.69 86 GLY A C 1
ATOM 625 O O . GLY A 1 86 ? 5.742 -17.906 1.675 1 98.69 86 GLY A O 1
ATOM 626 N N . LEU A 1 87 ? 5.977 -18.406 3.83 1 98.06 87 LEU A N 1
ATOM 627 C CA . LEU A 1 87 ? 7.434 -18.344 3.891 1 98.06 87 LEU A CA 1
ATOM 628 C C . LEU A 1 87 ? 8.062 -19.328 2.912 1 98.06 87 LEU A C 1
ATOM 630 O O . LEU A 1 87 ? 9.227 -19.188 2.543 1 98.06 87 LEU A O 1
ATOM 634 N N . ASP A 1 88 ? 7.332 -20.328 2.447 1 97.81 88 ASP A N 1
ATOM 635 C CA . ASP A 1 88 ? 7.883 -21.312 1.513 1 97.81 88 ASP A CA 1
ATOM 636 C C . ASP A 1 88 ? 7.609 -20.906 0.067 1 97.81 88 ASP A C 1
ATOM 638 O O . ASP A 1 88 ? 7.973 -21.625 -0.866 1 97.81 88 ASP A O 1
ATOM 642 N N . GLY A 1 89 ? 6.961 -19.797 -0.134 1 97.69 89 GLY A N 1
ATOM 643 C CA . GLY A 1 89 ? 6.66 -19.328 -1.477 1 97.69 89 GLY A CA 1
ATOM 644 C C . GLY A 1 89 ? 7.547 -18.188 -1.919 1 97.69 89 GLY A C 1
ATOM 645 O O . GLY A 1 89 ? 8.484 -17.812 -1.214 1 97.69 89 GLY A O 1
ATOM 646 N N . GLU A 1 90 ? 7.332 -17.719 -3.094 1 97.69 90 GLU A N 1
ATOM 647 C CA . GLU A 1 90 ? 7.977 -16.547 -3.67 1 97.69 90 GLU A CA 1
ATOM 648 C C . GLU A 1 90 ? 7.012 -15.367 -3.748 1 97.69 90 GLU A C 1
ATOM 650 O O . GLU A 1 90 ? 5.828 -15.547 -4.031 1 97.69 90 GLU A O 1
ATOM 655 N N . ILE A 1 91 ? 7.535 -14.172 -3.566 1 97.75 91 ILE A N 1
ATOM 656 C CA . ILE A 1 91 ? 6.711 -12.984 -3.756 1 97.75 91 ILE A CA 1
ATOM 657 C C . ILE A 1 91 ? 6.078 -13.016 -5.145 1 97.75 91 ILE A C 1
ATOM 659 O O . ILE A 1 91 ? 4.926 -12.609 -5.32 1 97.75 91 ILE A O 1
ATOM 663 N N . GLU A 1 92 ? 6.777 -13.586 -6.102 1 97.56 92 GLU A N 1
ATOM 664 C CA . GLU A 1 92 ? 6.32 -13.664 -7.488 1 97.56 92 GLU A CA 1
ATOM 665 C C . GLU A 1 92 ? 5.035 -14.484 -7.598 1 97.56 92 GLU A C 1
ATOM 667 O O . GLU A 1 92 ? 4.234 -14.266 -8.516 1 97.56 92 GLU A O 1
ATOM 672 N N . HIS A 1 93 ? 4.863 -15.406 -6.656 1 98.19 93 HIS A N 1
ATOM 673 C CA . HIS A 1 93 ? 3.637 -16.188 -6.664 1 98.19 93 HIS A CA 1
ATOM 674 C C . HIS A 1 93 ? 2.42 -15.32 -6.375 1 98.19 93 HIS A C 1
ATOM 676 O O . HIS A 1 93 ? 1.396 -15.43 -7.055 1 98.19 93 HIS A O 1
ATOM 682 N N . GLY A 1 94 ? 2.537 -14.492 -5.383 1 98.31 94 GLY A N 1
ATOM 683 C CA . GLY A 1 94 ? 1.472 -13.547 -5.09 1 98.31 94 GLY A CA 1
ATOM 684 C C . GLY A 1 94 ? 1.262 -12.523 -6.191 1 98.31 94 GLY A C 1
ATOM 685 O O . GLY A 1 94 ? 0.129 -12.289 -6.617 1 98.31 94 GLY A O 1
ATOM 686 N N . SER A 1 95 ? 2.387 -11.914 -6.645 1 97.94 95 SER A N 1
ATOM 687 C CA . SER A 1 95 ? 2.336 -10.93 -7.715 1 97.94 95 SER A CA 1
ATOM 688 C C . SER A 1 95 ? 1.702 -11.508 -8.977 1 97.94 95 SER A C 1
ATOM 690 O O . SER A 1 95 ? 0.919 -10.836 -9.648 1 97.94 95 SER A O 1
ATOM 692 N N . GLY A 1 96 ? 2.035 -12.695 -9.297 1 97.19 96 GLY A N 1
ATOM 693 C CA . GLY A 1 96 ? 1.474 -13.344 -10.477 1 97.19 96 GLY A CA 1
ATOM 694 C C . GLY A 1 96 ? -0.039 -13.453 -10.43 1 97.19 96 GLY A C 1
ATOM 695 O O . GLY A 1 96 ? -0.706 -13.305 -11.461 1 97.19 96 GLY A O 1
ATOM 696 N N . LEU A 1 97 ? -0.53 -13.648 -9.273 1 97.81 97 LEU A N 1
ATOM 697 C CA . LEU A 1 97 ? -1.965 -13.867 -9.141 1 97.81 97 LEU A CA 1
ATOM 698 C C . LEU A 1 97 ? -2.723 -12.547 -9.125 1 97.81 97 LEU A C 1
ATOM 700 O O . LEU A 1 97 ? -3.854 -12.469 -9.609 1 97.81 97 LEU A O 1
ATOM 704 N N . ILE A 1 98 ? -2.045 -11.453 -8.625 1 98.06 98 ILE A N 1
ATOM 705 C CA . ILE A 1 98 ? -2.869 -10.266 -8.422 1 98.06 98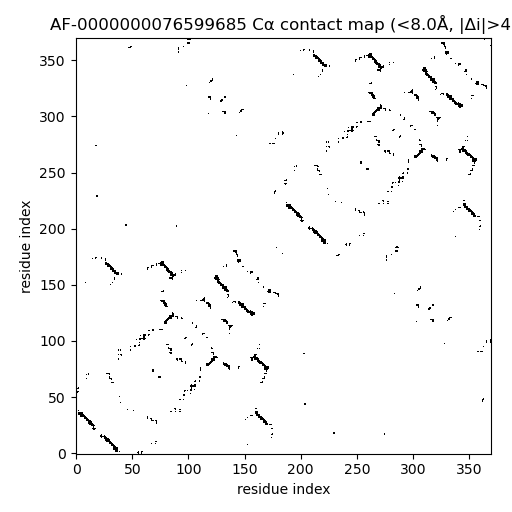 ILE A CA 1
ATOM 706 C C . ILE A 1 98 ? -2.523 -9.203 -9.469 1 98.06 98 ILE A C 1
ATOM 708 O O . ILE A 1 98 ? -3.283 -8.258 -9.672 1 98.06 98 ILE A O 1
ATOM 712 N N . HIS A 1 99 ? -1.37 -9.32 -10.102 1 97.5 99 HIS A N 1
ATOM 713 C CA . HIS A 1 99 ? -0.99 -8.312 -11.086 1 97.5 99 HIS A CA 1
ATOM 714 C C . HIS A 1 99 ? -1.276 -8.797 -12.508 1 97.5 99 HIS A C 1
ATOM 716 O O . HIS A 1 99 ? -0.466 -8.586 -13.414 1 97.5 99 HIS A O 1
ATOM 722 N N . THR A 1 100 ? -2.312 -9.477 -12.742 1 96.44 100 THR A N 1
ATOM 723 C CA . THR A 1 100 ? -2.812 -9.883 -14.047 1 96.44 100 THR A CA 1
ATOM 724 C C . THR A 1 100 ? -4.203 -9.297 -14.297 1 96.44 100 THR A C 1
ATOM 726 O O . THR A 1 100 ? -5.016 -9.203 -13.375 1 96.44 100 THR A O 1
ATOM 729 N N . LEU A 1 101 ? -4.457 -9.031 -15.57 1 95.12 101 LEU A N 1
ATOM 730 C CA . LEU A 1 101 ? -5.77 -8.523 -15.945 1 95.12 101 LEU A CA 1
ATOM 731 C C . LEU A 1 101 ? -6.852 -9.57 -15.695 1 95.12 101 LEU A C 1
ATOM 733 O O . LEU A 1 101 ? -8.008 -9.227 -15.445 1 95.12 101 LEU A O 1
ATOM 737 N N . LYS A 1 102 ? -6.477 -10.766 -15.641 1 95.25 102 LY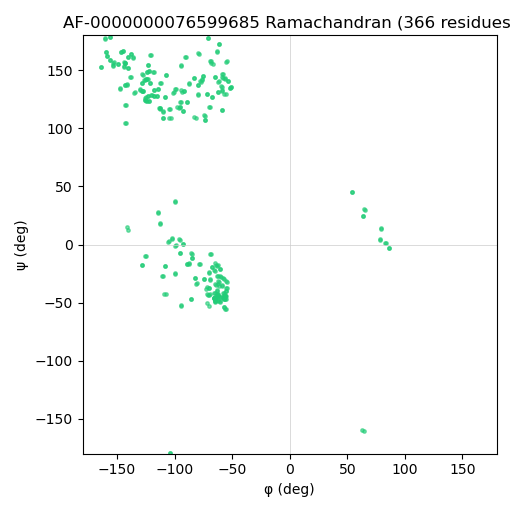S A N 1
ATOM 738 C CA . LYS A 1 102 ? -7.398 -11.883 -15.445 1 95.25 102 LYS A CA 1
ATOM 739 C C . LYS A 1 102 ? -7.957 -11.891 -14.031 1 95.25 102 LYS A C 1
ATOM 741 O O . LYS A 1 102 ? -8.984 -12.516 -13.766 1 95.25 102 LYS A O 1
ATOM 746 N N . PHE A 1 103 ? -7.258 -11.312 -13.141 1 97.25 103 PHE A N 1
ATOM 747 C CA . PHE A 1 103 ? -7.703 -11.133 -11.766 1 97.25 103 PHE A CA 1
ATOM 748 C C . PHE A 1 103 ? -8.367 -9.773 -11.578 1 97.25 103 PHE A C 1
ATOM 750 O O . PHE A 1 103 ? -9.508 -9.688 -11.133 1 97.25 103 PHE A O 1
ATOM 757 N N . GLY A 1 104 ? -7.652 -8.742 -11.992 1 96 104 GLY A N 1
ATOM 758 C CA . GLY A 1 104 ? -8.062 -7.375 -11.711 1 96 104 GLY A CA 1
ATOM 759 C C . GLY A 1 104 ? -9.312 -6.953 -12.461 1 96 104 GLY A C 1
ATOM 760 O O . GLY A 1 104 ? -10.094 -6.141 -11.969 1 96 104 GLY A O 1
ATOM 761 N N . ASN A 1 105 ? -9.57 -7.469 -13.617 1 96 105 ASN A N 1
ATOM 762 C CA . ASN A 1 105 ? -10.703 -7.043 -14.438 1 96 105 ASN A CA 1
ATOM 763 C C . ASN A 1 105 ? -12.031 -7.367 -13.766 1 96 105 ASN A C 1
ATOM 765 O O . ASN A 1 105 ? -13.008 -6.633 -13.922 1 96 105 ASN A O 1
ATOM 769 N N . HIS A 1 106 ? -12.039 -8.414 -13.094 1 97.5 106 HIS A N 1
ATOM 770 C CA . HIS A 1 106 ? -13.273 -8.758 -12.398 1 97.5 106 HIS A CA 1
ATOM 771 C C . HIS A 1 106 ? -13.695 -7.652 -11.438 1 97.5 106 HIS A C 1
ATOM 773 O O . HIS A 1 106 ? -14.867 -7.273 -11.398 1 97.5 106 HIS A O 1
ATOM 779 N N . PHE A 1 107 ? -12.711 -7.172 -10.688 1 98.19 107 PHE A N 1
ATOM 780 C CA . PHE A 1 107 ? -13.016 -6.105 -9.742 1 98.19 107 PHE A CA 1
ATOM 781 C C . PHE A 1 107 ? -13.297 -4.797 -10.477 1 98.19 107 PHE A C 1
ATOM 783 O O . PHE A 1 107 ? -14.203 -4.051 -10.102 1 98.19 107 PHE A O 1
ATOM 790 N N . ARG A 1 108 ? -12.492 -4.48 -11.477 1 97.75 108 ARG A N 1
ATOM 791 C CA . ARG A 1 108 ? -12.711 -3.273 -12.266 1 97.75 108 ARG A CA 1
ATOM 792 C C . ARG A 1 108 ? -14.117 -3.262 -12.859 1 97.75 108 ARG A C 1
ATOM 794 O O . ARG A 1 108 ? -14.805 -2.24 -12.82 1 97.75 108 ARG A O 1
ATOM 801 N N . ASP A 1 109 ? -14.539 -4.363 -13.391 1 97.81 109 ASP A N 1
ATOM 802 C CA . ASP A 1 109 ? -15.883 -4.473 -13.961 1 97.81 109 ASP A CA 1
ATOM 803 C C . ASP A 1 109 ? -16.953 -4.309 -12.883 1 97.81 109 ASP A C 1
ATOM 805 O O . ASP A 1 109 ? -17.906 -3.557 -13.055 1 97.81 109 ASP A O 1
ATOM 809 N N . ALA A 1 110 ? -16.734 -5.004 -11.781 1 97.5 110 ALA A N 1
ATOM 810 C CA . ALA A 1 110 ? -17.719 -4.977 -10.703 1 97.5 110 ALA A CA 1
ATOM 811 C C . ALA A 1 110 ? -17.875 -3.568 -10.141 1 97.5 110 ALA A C 1
ATOM 813 O O . ALA A 1 110 ? -18.969 -3.186 -9.711 1 97.5 110 ALA A O 1
ATOM 814 N N . ALA A 1 111 ? -16.828 -2.768 -10.141 1 97.5 111 ALA A N 1
ATOM 815 C CA . ALA A 1 111 ? -16.844 -1.425 -9.57 1 97.5 111 ALA A CA 1
ATOM 816 C C . ALA A 1 111 ? -17.031 -0.365 -10.648 1 97.5 111 ALA A C 1
ATOM 818 O O . ALA A 1 111 ? -16.969 0.835 -10.367 1 97.5 111 ALA A O 1
ATOM 819 N N . SER A 1 112 ? -17.141 -0.764 -11.938 1 97.31 112 SER A N 1
ATOM 820 C CA . SER A 1 112 ? -17.172 0.16 -13.07 1 97.31 112 SER A CA 1
ATOM 821 C C . SER A 1 112 ? -15.969 1.088 -13.055 1 97.31 112 SER A C 1
ATOM 823 O O . SER A 1 112 ? -16.109 2.305 -13.195 1 97.31 112 SER A O 1
ATOM 825 N N . ALA A 1 113 ? -14.836 0.47 -12.82 1 97.75 113 ALA A N 1
ATOM 826 C CA . ALA A 1 113 ? -13.602 1.221 -12.602 1 97.75 113 ALA A CA 1
ATOM 827 C C . ALA A 1 113 ? -12.812 1.364 -13.898 1 97.75 113 ALA A C 1
ATOM 829 O O . ALA A 1 113 ? -12.914 0.518 -14.797 1 97.75 113 ALA A O 1
ATOM 830 N N . THR A 1 114 ? -11.977 2.455 -13.977 1 96.44 114 THR A N 1
ATOM 831 C CA . THR A 1 114 ? -11.109 2.68 -15.125 1 96.44 114 THR A CA 1
ATOM 832 C C . THR A 1 114 ? -9.656 2.84 -14.688 1 96.44 114 THR A C 1
ATOM 834 O O . THR A 1 114 ? -8.758 2.904 -15.523 1 96.44 114 THR A O 1
ATOM 837 N N . THR A 1 115 ? -9.414 2.963 -13.414 1 94.75 115 THR A N 1
ATOM 838 C CA . THR A 1 115 ? -8.055 3.09 -12.914 1 94.75 115 THR A CA 1
ATOM 839 C C . THR A 1 115 ? -7.457 1.718 -12.609 1 94.75 115 THR A C 1
ATOM 841 O O . THR A 1 115 ? -8.188 0.728 -12.516 1 94.75 115 THR A O 1
ATOM 844 N N . LEU A 1 116 ? -6.094 1.652 -12.523 1 92.5 116 LEU A N 1
ATOM 845 C CA . LEU A 1 116 ? -5.418 0.454 -12.031 1 92.5 116 LEU A CA 1
ATOM 846 C C . LEU A 1 116 ? -5.52 0.351 -10.516 1 92.5 116 LEU A C 1
ATOM 848 O O . LEU A 1 116 ? -5.422 1.36 -9.812 1 92.5 116 LEU A O 1
ATOM 852 N N . LEU A 1 117 ? -5.691 -0.848 -10.047 1 95.81 117 LEU A N 1
ATOM 853 C CA . LEU A 1 117 ? -5.738 -1.078 -8.609 1 95.81 117 LEU A CA 1
ATOM 854 C C . LEU A 1 117 ? -4.355 -0.909 -7.988 1 95.81 117 LEU A C 1
ATOM 856 O O . LEU A 1 117 ? -3.375 -1.479 -8.477 1 95.81 117 LEU A O 1
ATOM 860 N N . PRO A 1 118 ? -4.281 -0.066 -6.875 1 97.56 118 PRO A N 1
ATOM 861 C CA . PRO A 1 118 ? -3.059 -0.18 -6.074 1 97.56 118 PRO A CA 1
ATOM 862 C C . PRO A 1 118 ? -2.957 -1.514 -5.336 1 97.56 118 PRO A C 1
ATOM 864 O O . PRO A 1 118 ? -3.963 -2.209 -5.172 1 97.56 118 PRO A O 1
ATOM 867 N N . ALA A 1 119 ? -1.717 -1.881 -4.984 1 98.38 119 ALA A N 1
ATOM 868 C CA . ALA A 1 119 ? -1.538 -3.215 -4.414 1 98.38 119 ALA A CA 1
ATOM 869 C C . ALA A 1 119 ? -0.383 -3.236 -3.418 1 98.38 119 ALA A C 1
ATOM 871 O O . ALA A 1 119 ? 0.509 -2.387 -3.473 1 98.38 119 ALA A O 1
ATOM 872 N N . VAL A 1 120 ? -0.458 -4.188 -2.504 1 98.56 120 VAL A N 1
ATOM 873 C CA . VAL A 1 120 ? 0.707 -4.617 -1.736 1 98.56 120 VAL A CA 1
ATOM 874 C C . VAL A 1 120 ? 0.879 -6.129 -1.857 1 98.56 120 VAL A C 1
ATOM 876 O O . VAL A 1 120 ? -0.105 -6.867 -1.92 1 98.56 120 VAL A O 1
ATOM 879 N N . GLU A 1 121 ? 2.074 -6.578 -1.951 1 98.38 121 GLU A N 1
ATOM 880 C CA . GLU A 1 121 ? 2.447 -7.988 -1.896 1 98.38 121 GLU A CA 1
ATOM 881 C C . GLU A 1 121 ? 3.748 -8.188 -1.125 1 98.38 121 GLU A C 1
ATOM 883 O O . GLU A 1 121 ? 4.664 -7.367 -1.226 1 98.38 121 GLU A O 1
ATOM 888 N N . LYS A 1 122 ? 3.783 -9.211 -0.302 1 98.19 122 LYS A N 1
ATOM 889 C CA . LYS A 1 122 ? 5.012 -9.531 0.417 1 98.19 122 LYS A CA 1
ATOM 890 C C . LYS A 1 122 ? 5.004 -10.984 0.882 1 98.19 122 LYS A C 1
ATOM 892 O O . LYS A 1 122 ? 3.973 -11.656 0.827 1 98.19 122 LYS A O 1
ATOM 897 N N . ARG A 1 123 ? 6.16 -11.484 1.209 1 98.31 123 ARG A N 1
ATOM 898 C CA . ARG A 1 123 ? 6.324 -12.773 1.881 1 98.31 123 ARG A CA 1
ATOM 899 C C . ARG A 1 123 ? 6.363 -12.594 3.395 1 98.31 123 ARG A C 1
ATOM 901 O O . ARG A 1 123 ? 7.035 -11.695 3.904 1 98.31 123 ARG A O 1
ATOM 908 N N . ALA A 1 124 ? 5.582 -13.414 4.113 1 98.5 124 ALA A N 1
ATOM 909 C CA . ALA A 1 124 ? 5.504 -13.203 5.555 1 98.5 124 ALA A CA 1
ATOM 910 C C . ALA A 1 124 ? 5.012 -14.453 6.27 1 98.5 124 ALA A C 1
ATOM 912 O O . ALA A 1 124 ? 4.535 -15.398 5.625 1 98.5 124 ALA A O 1
ATOM 913 N N . ALA A 1 125 ? 5.176 -14.477 7.598 1 98.38 125 ALA A N 1
ATOM 914 C CA . ALA A 1 125 ? 4.648 -15.539 8.453 1 98.38 125 ALA A CA 1
ATOM 915 C C . ALA A 1 125 ? 3.16 -15.344 8.719 1 98.38 125 ALA A C 1
ATOM 917 O O . ALA A 1 125 ? 2.623 -14.25 8.492 1 98.38 125 ALA A O 1
ATOM 918 N N . ALA A 1 126 ? 2.533 -16.406 9.195 1 98.56 126 ALA A N 1
ATOM 919 C CA . ALA A 1 126 ? 1.122 -16.328 9.562 1 98.56 126 ALA A CA 1
ATOM 920 C C . ALA A 1 126 ? 0.888 -15.211 10.586 1 98.56 126 ALA A C 1
ATOM 922 O O . ALA A 1 126 ? 1.703 -15 11.484 1 98.56 126 ALA A O 1
ATOM 923 N N . GLY A 1 127 ? -0.26 -14.516 10.438 1 98.19 127 GLY A N 1
ATOM 924 C CA . GLY A 1 127 ? -0.663 -13.508 11.406 1 98.19 127 GLY A CA 1
ATOM 925 C C . GLY A 1 127 ? -0.069 -12.141 11.117 1 98.19 127 GLY A C 1
ATOM 926 O O . GLY A 1 127 ? -0.359 -11.172 11.82 1 98.19 127 GLY A O 1
ATOM 927 N N . THR A 1 128 ? 0.74 -12.023 10.125 1 98 128 THR A N 1
ATOM 928 C CA . THR A 1 128 ? 1.358 -10.75 9.789 1 98 128 THR A CA 1
ATOM 929 C C . THR A 1 128 ? 0.298 -9.711 9.422 1 98 128 THR A C 1
ATOM 931 O O . THR A 1 128 ? -0.674 -10.031 8.734 1 98 128 THR A O 1
ATOM 934 N N . VAL A 1 129 ? 0.499 -8.469 9.859 1 98.06 129 VAL A N 1
ATOM 935 C CA . VAL A 1 129 ? -0.337 -7.344 9.461 1 98.06 129 VAL A CA 1
ATOM 936 C C . VAL A 1 129 ? 0.144 -6.797 8.117 1 98.06 129 VAL A C 1
ATOM 938 O O . VAL A 1 129 ? 1.343 -6.812 7.828 1 98.06 129 VAL A O 1
ATOM 941 N N . PHE A 1 130 ? -0.772 -6.359 7.262 1 98.69 130 PHE A N 1
ATOM 942 C CA . PHE A 1 130 ? -0.415 -5.699 6.012 1 98.69 130 PHE A CA 1
ATOM 943 C C . PHE A 1 130 ? -1.389 -4.57 5.695 1 98.69 130 PHE A C 1
ATOM 945 O O . PHE A 1 130 ? -2.492 -4.527 6.242 1 98.69 130 PHE A O 1
ATOM 952 N N . ASP A 1 131 ? -0.944 -3.615 4.914 1 98.81 131 ASP A N 1
ATOM 953 C CA . ASP A 1 131 ? -1.683 -2.4 4.582 1 98.81 131 ASP A CA 1
ATOM 954 C C . ASP A 1 131 ? -2.07 -2.377 3.105 1 98.81 131 ASP A C 1
ATOM 956 O O . ASP A 1 131 ? -1.202 -2.314 2.232 1 98.81 131 ASP A O 1
ATOM 960 N N . ILE A 1 132 ? -3.367 -2.375 2.812 1 98.88 132 ILE A N 1
ATOM 961 C CA . ILE A 1 132 ? -3.863 -2.312 1.441 1 98.88 132 ILE A CA 1
ATOM 962 C C . ILE A 1 132 ? -4.109 -0.858 1.048 1 98.88 132 ILE A C 1
ATOM 964 O O . ILE A 1 132 ? -4.977 -0.193 1.619 1 98.88 132 ILE A O 1
ATOM 968 N N . PRO A 1 133 ? -3.357 -0.363 0.086 1 98.75 133 PRO A N 1
ATOM 969 C CA . PRO A 1 133 ? -3.656 0.983 -0.41 1 98.75 133 PRO A CA 1
ATOM 970 C C . PRO A 1 133 ? -4.887 1.021 -1.314 1 98.75 133 PRO A C 1
ATOM 972 O O . PRO A 1 133 ? -5.117 0.087 -2.088 1 98.75 133 PRO A O 1
ATOM 975 N N . LEU A 1 134 ? -5.68 2.105 -1.263 1 98.56 134 LEU A N 1
ATOM 976 C CA . LEU A 1 134 ? -6.848 2.307 -2.115 1 98.56 134 LEU A CA 1
ATOM 977 C C . LEU A 1 134 ? -6.715 3.592 -2.924 1 98.56 134 LEU A C 1
ATOM 979 O O . LEU A 1 134 ? -6.094 4.555 -2.469 1 98.56 134 LEU A O 1
ATOM 983 N N . LYS A 1 135 ? -7.316 3.547 -4.086 1 97.81 135 LYS A N 1
ATOM 984 C CA . LYS A 1 135 ? -7.469 4.734 -4.926 1 97.81 135 LYS A CA 1
ATOM 985 C C . LYS A 1 135 ? -8.875 4.812 -5.516 1 97.81 135 LYS A C 1
ATOM 987 O O . LYS A 1 135 ? -9.578 3.803 -5.594 1 97.81 135 LYS A O 1
ATOM 992 N N . HIS A 1 136 ? -9.188 6.062 -5.945 1 98.31 136 HIS A N 1
ATOM 993 C CA . HIS A 1 136 ? -10.484 6.27 -6.59 1 98.31 136 HIS A CA 1
ATOM 994 C C . HIS A 1 136 ? -10.633 5.383 -7.82 1 98.31 136 HIS A C 1
ATOM 996 O O . HIS A 1 136 ? -9.695 5.23 -8.602 1 98.31 136 HIS A O 1
ATOM 1002 N N . VAL A 1 137 ? -11.812 4.949 -8.102 1 98.31 137 VAL A N 1
ATOM 1003 C CA . VAL A 1 137 ? -12.055 3.906 -9.094 1 98.31 137 VAL A CA 1
ATOM 1004 C C . VAL A 1 137 ? -11.977 4.504 -10.5 1 98.31 137 VAL A C 1
ATOM 1006 O O . VAL A 1 137 ? -11.758 3.785 -11.477 1 98.31 137 VAL A O 1
ATOM 1009 N N . THR A 1 138 ? -12.055 5.891 -10.68 1 97.81 138 THR A N 1
ATOM 1010 C CA . THR A 1 138 ? -12.078 6.414 -12.039 1 97.81 138 THR A CA 1
ATOM 1011 C C . THR A 1 138 ? -11.016 7.496 -12.219 1 97.81 138 THR A C 1
ATOM 1013 O O . THR A 1 138 ? -10.719 7.902 -13.344 1 97.81 138 THR A O 1
ATOM 1016 N N . ASP A 1 139 ? -10.508 8.039 -11.148 1 96.31 139 ASP A N 1
ATOM 1017 C CA . ASP A 1 139 ? -9.547 9.133 -11.219 1 96.31 139 ASP A CA 1
ATOM 1018 C C . ASP A 1 139 ? -8.484 9 -10.133 1 96.31 139 ASP A C 1
ATOM 1020 O O . ASP A 1 139 ? -8.703 9.398 -8.984 1 96.31 139 ASP A O 1
ATOM 1024 N N . ALA A 1 140 ? -7.359 8.602 -10.492 1 92.06 140 ALA A N 1
ATOM 1025 C CA . ALA A 1 140 ? -6.273 8.32 -9.555 1 92.06 140 ALA A CA 1
ATOM 1026 C C . ALA A 1 140 ? -5.762 9.609 -8.914 1 92.06 140 ALA A C 1
ATOM 1028 O O . ALA A 1 140 ? -5.008 9.562 -7.941 1 92.06 140 ALA A O 1
ATOM 1029 N N . THR A 1 141 ? -6.172 10.789 -9.328 1 91.75 141 THR A N 1
ATOM 1030 C CA . THR A 1 141 ? -5.656 12.055 -8.812 1 91.75 141 THR A CA 1
ATOM 1031 C C . THR A 1 141 ? -6.555 12.594 -7.707 1 91.75 141 THR A C 1
ATOM 1033 O O . THR A 1 141 ? -6.242 13.609 -7.086 1 91.75 141 THR A O 1
ATOM 1036 N N . ILE A 1 142 ? -7.652 11.961 -7.516 1 94.88 142 ILE A N 1
ATOM 1037 C CA . ILE A 1 142 ? -8.555 12.406 -6.461 1 94.88 142 ILE A CA 1
ATOM 1038 C C . ILE A 1 142 ? -7.977 12.023 -5.098 1 94.88 142 ILE A C 1
ATOM 1040 O O . ILE A 1 142 ? -8.133 10.891 -4.645 1 94.88 142 ILE A O 1
ATOM 1044 N N . ARG A 1 143 ? -7.488 12.984 -4.379 1 93.81 143 ARG A N 1
ATOM 1045 C CA . ARG A 1 143 ? -6.664 12.797 -3.189 1 93.81 143 ARG A CA 1
ATOM 1046 C C . ARG A 1 143 ? -7.512 12.344 -2.002 1 93.81 143 ARG A C 1
ATOM 1048 O O . ARG A 1 143 ? -7.02 11.664 -1.104 1 93.81 143 ARG A O 1
ATOM 1055 N N . SER A 1 144 ? -8.766 12.797 -2.051 1 95.56 144 SER A N 1
ATOM 1056 C CA . SER A 1 144 ? -9.641 12.445 -0.939 1 95.56 144 SER A CA 1
ATOM 1057 C C . SER A 1 144 ? -9.836 10.938 -0.839 1 95.56 144 SER A C 1
ATOM 1059 O O . SER A 1 144 ? -10.242 10.43 0.205 1 95.56 144 SER A O 1
ATOM 1061 N N . HIS A 1 145 ? -9.539 10.227 -1.896 1 97.12 145 HIS A N 1
ATOM 1062 C CA . HIS A 1 145 ? -9.867 8.805 -1.935 1 97.12 145 HIS A CA 1
ATOM 1063 C C . HIS A 1 145 ? -8.617 7.949 -1.76 1 97.12 145 HIS A C 1
ATOM 1065 O O . HIS A 1 145 ? -8.688 6.723 -1.845 1 97.12 145 HIS A O 1
ATOM 1071 N N . HIS A 1 146 ? -7.43 8.578 -1.545 1 97.06 146 HIS A N 1
ATOM 1072 C CA . HIS A 1 146 ? -6.293 7.797 -1.082 1 97.06 146 HIS A CA 1
ATOM 1073 C C . HIS A 1 146 ? -6.5 7.316 0.351 1 97.06 146 HIS A C 1
ATOM 1075 O O . HIS A 1 146 ? -6.711 8.125 1.257 1 97.06 146 HIS A O 1
ATOM 1081 N N . GLN A 1 147 ? -6.512 6.008 0.44 1 96.75 147 GLN A N 1
ATOM 1082 C CA . GLN A 1 147 ? -6.742 5.383 1.738 1 96.75 147 GLN A CA 1
ATOM 1083 C C . GLN A 1 147 ? -5.855 4.152 1.922 1 96.75 147 GLN A C 1
ATOM 1085 O O . GLN A 1 147 ? -5.281 3.646 0.958 1 96.75 147 GLN A O 1
ATOM 1090 N N . THR A 1 148 ? -5.758 3.83 3.15 1 98.56 148 THR A N 1
ATOM 1091 C CA . THR A 1 148 ? -5.094 2.586 3.521 1 98.56 148 THR A CA 1
ATOM 1092 C C . THR A 1 148 ? -5.953 1.78 4.488 1 98.56 148 THR A C 1
ATOM 1094 O O . THR A 1 148 ? -6.512 2.332 5.441 1 98.56 148 THR A O 1
ATOM 1097 N N . VAL A 1 149 ? -6.074 0.526 4.211 1 98.25 149 VAL A N 1
ATOM 1098 C CA . VAL A 1 149 ? -6.793 -0.363 5.117 1 98.25 149 VAL A CA 1
ATOM 1099 C C . VAL A 1 149 ? -5.848 -1.441 5.641 1 98.25 149 VAL A C 1
ATOM 1101 O O . VAL A 1 149 ? -5.184 -2.125 4.859 1 98.25 149 VAL A O 1
ATOM 1104 N N . GLU A 1 150 ? -5.824 -1.563 6.965 1 98.06 150 GLU A N 1
ATOM 1105 C CA . GLU A 1 150 ? -5.023 -2.604 7.602 1 98.06 150 GLU A CA 1
ATOM 1106 C C . GLU A 1 150 ? -5.809 -3.906 7.727 1 98.06 150 GLU A C 1
ATOM 1108 O O . GLU A 1 150 ? -6.992 -3.893 8.078 1 98.06 150 GLU A O 1
ATOM 1113 N N . ALA A 1 151 ? -5.145 -5.027 7.457 1 98.38 151 ALA A N 1
ATOM 1114 C CA . ALA A 1 151 ? -5.797 -6.328 7.566 1 98.38 151 ALA A CA 1
ATOM 1115 C C . ALA A 1 151 ? -4.816 -7.398 8.031 1 98.38 151 ALA A C 1
ATOM 1117 O O . ALA A 1 151 ? -3.619 -7.137 8.156 1 98.38 151 ALA A O 1
ATOM 1118 N N . ARG A 1 152 ? -5.34 -8.516 8.43 1 98 152 ARG A N 1
ATOM 1119 C CA . ARG A 1 152 ? -4.582 -9.719 8.75 1 98 152 ARG A CA 1
ATOM 1120 C C . ARG A 1 152 ? -5.496 -10.938 8.805 1 98 152 ARG A C 1
ATOM 1122 O O . ARG A 1 152 ? -6.711 -10.805 8.984 1 98 152 ARG A O 1
ATOM 1129 N N . VAL A 1 153 ? -4.988 -12.062 8.539 1 98.31 153 VAL A N 1
ATOM 1130 C CA . VAL A 1 153 ? -5.57 -13.352 8.883 1 98.31 153 VAL A CA 1
ATOM 1131 C C . VAL A 1 153 ? -4.734 -14.023 9.977 1 98.31 153 VAL A C 1
ATOM 1133 O O . VAL A 1 153 ? -3.576 -14.383 9.742 1 98.31 153 VAL A O 1
ATOM 1136 N N . PRO A 1 154 ? -5.316 -14.219 11.211 1 97.62 154 PRO A N 1
ATOM 1137 C CA . PRO A 1 154 ? -4.508 -14.617 12.367 1 97.62 154 PRO A CA 1
ATOM 1138 C C . PRO A 1 154 ? -3.691 -15.883 12.109 1 97.62 154 PRO A C 1
ATOM 1140 O O . PRO A 1 154 ? -2.555 -15.992 12.578 1 97.62 154 PRO A O 1
ATOM 1143 N N . ASP A 1 155 ? -4.211 -16.797 11.43 1 98.44 155 ASP A N 1
ATOM 1144 C CA . ASP A 1 155 ? -3.531 -18.094 11.312 1 98.44 155 ASP A CA 1
ATOM 1145 C C . ASP A 1 155 ? -3.049 -18.328 9.883 1 98.44 155 ASP A C 1
ATOM 1147 O O . ASP A 1 155 ? -2.814 -19.469 9.477 1 98.44 155 ASP A O 1
ATOM 1151 N N . ALA A 1 156 ? -2.953 -17.203 9.055 1 98.69 156 ALA A N 1
ATOM 1152 C CA . ALA A 1 156 ? -2.506 -17.297 7.672 1 98.69 156 ALA A CA 1
ATOM 1153 C C . ALA A 1 156 ? -1.661 -16.078 7.281 1 98.69 156 ALA A C 1
ATOM 1155 O O . ALA A 1 156 ? -1.76 -15.023 7.902 1 98.69 156 ALA A O 1
ATOM 1156 N N . PRO A 1 157 ? -0.818 -16.359 6.203 1 98.81 157 PRO A N 1
ATOM 1157 C CA . PRO A 1 157 ? -0.625 -17.594 5.441 1 98.81 157 PRO A CA 1
ATOM 1158 C C . PRO A 1 157 ? 0.279 -18.594 6.164 1 98.81 157 PRO A C 1
ATOM 1160 O O . PRO A 1 157 ? 1.271 -18.203 6.781 1 98.81 157 PRO A O 1
ATOM 1163 N N . ARG A 1 158 ? -0.078 -19.875 6.156 1 98.62 158 ARG A N 1
ATOM 1164 C CA . ARG A 1 158 ? 0.931 -20.891 6.441 1 98.62 158 ARG A CA 1
ATOM 1165 C C . ARG A 1 158 ? 2.053 -20.859 5.41 1 98.62 158 ARG A C 1
ATOM 1167 O O . ARG A 1 158 ? 1.971 -20.125 4.422 1 98.62 158 ARG A O 1
ATOM 1174 N N . ALA A 1 159 ? 3.092 -21.641 5.676 1 98.5 159 ALA A N 1
ATOM 1175 C CA . ALA A 1 159 ? 4.297 -21.578 4.852 1 98.5 159 ALA A CA 1
ATOM 1176 C C . ALA A 1 159 ? 3.973 -21.875 3.389 1 98.5 159 ALA A C 1
ATOM 1178 O O . ALA A 1 159 ? 4.629 -21.359 2.482 1 98.5 159 ALA A O 1
ATOM 1179 N N . ASP A 1 160 ? 2.969 -22.656 3.113 1 98.5 160 ASP A N 1
ATOM 1180 C CA . ASP A 1 160 ? 2.633 -23.078 1.758 1 98.5 160 ASP A CA 1
ATOM 1181 C C . ASP A 1 160 ? 1.286 -22.516 1.321 1 98.5 160 ASP A C 1
ATOM 1183 O O . ASP A 1 160 ? 0.591 -23.109 0.496 1 98.5 160 ASP A O 1
ATOM 1187 N N . GLU A 1 161 ? 0.908 -21.375 1.9 1 98.81 161 GLU A N 1
ATOM 1188 C CA . GLU A 1 161 ? -0.347 -20.719 1.563 1 98.81 161 GLU A CA 1
ATOM 1189 C C . GLU A 1 161 ? -0.099 -19.312 1.023 1 98.81 161 GLU A C 1
ATOM 1191 O O . GLU A 1 161 ? 1.016 -18.781 1.119 1 98.81 161 GLU A O 1
ATOM 1196 N N . ILE A 1 162 ? -1.079 -18.766 0.389 1 98.88 162 ILE A N 1
ATOM 1197 C CA . ILE A 1 162 ? -1.142 -17.359 0.008 1 98.88 162 ILE A CA 1
ATOM 1198 C C . ILE A 1 162 ? -2.461 -16.75 0.482 1 98.88 162 ILE A C 1
ATOM 1200 O O . ILE A 1 162 ? -3.52 -17.359 0.347 1 98.88 162 ILE A O 1
ATOM 1204 N N . VAL A 1 163 ? -2.402 -15.609 1.115 1 98.94 163 VAL A N 1
ATOM 1205 C CA . VAL A 1 163 ? -3.582 -14.781 1.337 1 98.94 163 VAL A CA 1
ATOM 1206 C C . VAL A 1 163 ? -3.766 -13.82 0.164 1 98.94 163 VAL A C 1
ATOM 1208 O O . VAL A 1 163 ? -2.85 -13.07 -0.181 1 98.94 163 VAL A O 1
ATOM 1211 N N . ILE A 1 164 ? -4.875 -13.836 -0.502 1 98.88 164 ILE A N 1
ATOM 1212 C CA . ILE A 1 164 ? -5.258 -12.914 -1.567 1 98.88 164 ILE A CA 1
ATOM 1213 C C . ILE A 1 164 ? -6.457 -12.086 -1.12 1 98.88 164 ILE A C 1
ATOM 1215 O O . ILE A 1 164 ? -7.438 -12.625 -0.603 1 98.88 164 ILE A O 1
ATOM 1219 N N . GLY A 1 165 ? -6.363 -10.805 -1.358 1 98.62 165 GLY A N 1
ATOM 1220 C CA . GLY A 1 165 ? -7.418 -9.969 -0.803 1 98.62 165 GLY A CA 1
ATOM 1221 C C . GLY A 1 165 ? -7.797 -8.805 -1.7 1 98.62 165 GLY A C 1
ATOM 1222 O O . GLY A 1 165 ? -6.977 -8.336 -2.49 1 98.62 165 GLY A O 1
ATOM 1223 N N . LEU A 1 166 ? -9.016 -8.367 -1.583 1 98.94 166 LEU A N 1
ATOM 1224 C CA . LEU A 1 166 ? -9.547 -7.141 -2.162 1 98.94 166 LEU A CA 1
ATOM 1225 C C . LEU A 1 166 ? -10.141 -6.238 -1.083 1 98.94 166 LEU A C 1
ATOM 1227 O O . LEU A 1 166 ? -10.742 -6.727 -0.121 1 98.94 166 LEU A O 1
ATOM 1231 N N . ALA A 1 167 ? -9.953 -4.973 -1.235 1 98.94 167 ALA A N 1
ATOM 1232 C CA . ALA A 1 167 ? -10.523 -3.955 -0.357 1 98.94 167 ALA A CA 1
ATOM 1233 C C . ALA A 1 167 ? -11.32 -2.926 -1.154 1 98.94 167 ALA A C 1
ATOM 1235 O O . ALA A 1 167 ? -10.922 -2.545 -2.258 1 98.94 167 ALA A O 1
ATOM 1236 N N . ALA A 1 168 ? -12.422 -2.48 -0.583 1 98.88 168 ALA A N 1
ATOM 1237 C CA . ALA A 1 168 ? -13.312 -1.501 -1.202 1 98.88 168 ALA A CA 1
ATOM 1238 C C . ALA A 1 168 ? -13.797 -0.472 -0.181 1 98.88 168 ALA A C 1
ATOM 1240 O O . ALA A 1 168 ? -14.062 -0.813 0.972 1 98.88 168 ALA A O 1
ATOM 1241 N N . ALA A 1 169 ? -13.938 0.737 -0.617 1 98.81 169 ALA A N 1
ATOM 1242 C CA . ALA A 1 169 ? -14.469 1.813 0.215 1 98.81 169 ALA A CA 1
ATOM 1243 C C . ALA A 1 169 ? -15.68 2.469 -0.444 1 98.81 169 ALA A C 1
ATOM 1245 O O . ALA A 1 169 ? -15.727 2.609 -1.668 1 98.81 169 ALA A O 1
ATOM 1246 N N . ALA A 1 170 ? -16.578 2.928 0.378 1 98.44 170 ALA A N 1
ATOM 1247 C CA . ALA A 1 170 ? -17.828 3.523 -0.091 1 98.44 170 ALA A CA 1
ATOM 1248 C C . ALA A 1 170 ? -17.656 5.023 -0.32 1 98.44 170 ALA A C 1
ATOM 1250 O O . ALA A 1 170 ? -18.516 5.656 -0.943 1 98.44 170 ALA A O 1
ATOM 1251 N N . GLN A 1 171 ? -16.672 5.621 0.181 1 97.94 171 GLN A N 1
ATOM 1252 C CA . GLN A 1 171 ? -16.391 7.047 0.055 1 97.94 171 GLN A CA 1
ATOM 1253 C C . GLN A 1 171 ? -14.906 7.332 0.258 1 97.94 171 GLN A C 1
ATOM 1255 O O . GLN A 1 171 ? -14.109 6.41 0.444 1 97.94 171 GLN A O 1
ATOM 1260 N N . GLY A 1 172 ? -14.562 8.648 0.118 1 97.12 172 GLY A N 1
ATOM 1261 C CA . GLY A 1 172 ? -13.227 9.094 0.475 1 97.12 172 GLY A CA 1
ATOM 1262 C C . GLY A 1 172 ? -12.977 9.102 1.973 1 97.12 172 GLY A C 1
ATOM 1263 O O . GLY A 1 172 ? -13.852 8.727 2.752 1 97.12 172 GLY A O 1
ATOM 1264 N N . ARG A 1 173 ? -11.75 9.461 2.4 1 97 173 ARG A N 1
ATOM 1265 C CA . ARG A 1 173 ? -11.398 9.547 3.814 1 97 173 ARG A CA 1
ATOM 1266 C C . ARG A 1 173 ? -12.414 10.383 4.582 1 97 173 ARG A C 1
ATOM 1268 O O . ARG A 1 173 ? -12.836 11.445 4.121 1 97 173 ARG A O 1
ATOM 1275 N N . PRO A 1 174 ? -12.758 9.805 5.75 1 96.12 174 PRO A N 1
ATOM 1276 C CA . PRO A 1 174 ? -13.586 10.672 6.59 1 96.12 174 PRO A CA 1
ATOM 1277 C C . PRO A 1 174 ? -12.906 12 6.93 1 96.12 174 PRO A C 1
ATOM 1279 O O . PRO A 1 174 ? -11.734 12.016 7.309 1 96.12 174 PRO A O 1
ATOM 1282 N N . GLN A 1 175 ? -13.617 13.109 6.773 1 95.94 175 GLN A N 1
ATOM 1283 C CA . GLN A 1 175 ? -13.133 14.453 7.086 1 95.94 175 GLN A CA 1
ATOM 1284 C C . GLN A 1 175 ? -11.984 14.852 6.168 1 95.94 175 GLN A C 1
ATOM 1286 O O . GLN A 1 175 ? -11.055 15.547 6.59 1 95.94 175 GLN A O 1
ATOM 1291 N N . ALA A 1 176 ? -12.016 14.305 4.945 1 96.25 176 ALA A N 1
ATOM 1292 C CA . ALA A 1 176 ? -11.016 14.758 3.982 1 96.25 176 ALA A CA 1
ATOM 1293 C C . ALA A 1 176 ? -11.117 16.266 3.74 1 96.25 176 ALA A C 1
ATOM 1295 O O . ALA A 1 176 ? -12.219 16.781 3.549 1 96.25 176 ALA A O 1
ATOM 1296 N N . ARG A 1 177 ? -9.953 16.891 3.732 1 94.44 177 ARG A N 1
ATOM 1297 C CA . ARG A 1 177 ? -9.977 18.344 3.625 1 94.44 177 ARG A CA 1
ATOM 1298 C C . ARG A 1 177 ? -8.844 18.844 2.734 1 94.44 177 ARG A C 1
ATOM 1300 O O . ARG A 1 177 ? -8.484 20.031 2.783 1 94.44 177 ARG A O 1
ATOM 1307 N N . LEU A 1 178 ? -8.258 17.953 1.988 1 93.31 178 LEU A N 1
ATOM 1308 C CA . LEU A 1 178 ? -7.234 18.375 1.038 1 93.31 178 LEU A CA 1
ATOM 1309 C C . LEU A 1 178 ? -7.863 18.984 -0.206 1 93.31 178 LEU A C 1
ATOM 1311 O O . LEU A 1 178 ? -8.898 18.516 -0.685 1 93.31 178 LEU A O 1
ATOM 1315 N N . ALA A 1 179 ? -7.215 20.016 -0.65 1 87.56 179 ALA A N 1
ATOM 1316 C CA . ALA A 1 179 ? -7.621 20.609 -1.922 1 87.56 179 ALA A CA 1
ATOM 1317 C C . ALA A 1 179 ? -7.344 19.656 -3.084 1 87.56 179 ALA A C 1
ATOM 1319 O O . ALA A 1 179 ? -6.48 18.781 -2.986 1 87.56 179 ALA A O 1
ATOM 1320 N N . PRO A 1 180 ? -8.172 19.922 -4.156 1 86.62 180 PRO A N 1
ATOM 1321 C CA . PRO A 1 180 ? -7.875 19.109 -5.34 1 86.62 180 PRO A CA 1
ATOM 1322 C C . PRO A 1 180 ? -6.438 19.281 -5.828 1 86.62 180 PRO A C 1
ATOM 1324 O O . PRO A 1 180 ? -5.879 20.375 -5.746 1 86.62 180 PRO A O 1
ATOM 1327 N N . LEU A 1 181 ? -5.871 18.219 -6.289 1 86 181 LEU A N 1
ATOM 1328 C CA . LEU A 1 181 ? -4.488 18.203 -6.75 1 86 181 LEU A CA 1
ATOM 1329 C C . LEU A 1 181 ? -4.254 19.25 -7.82 1 86 181 LEU A C 1
ATOM 1331 O O . LEU A 1 181 ? -3.219 19.922 -7.824 1 86 181 LEU A O 1
ATOM 1335 N N . ALA A 1 182 ? -5.152 19.453 -8.727 1 78.56 182 ALA A N 1
ATOM 1336 C CA . ALA A 1 182 ? -5.043 20.375 -9.859 1 78.56 182 ALA A CA 1
ATOM 1337 C C . ALA A 1 182 ? -4.852 21.812 -9.391 1 78.56 182 ALA A C 1
ATOM 1339 O O . ALA A 1 182 ? -4.309 22.641 -10.117 1 78.56 182 ALA A O 1
ATOM 1340 N N . SER A 1 183 ? -5.258 22 -8.156 1 81.25 183 SER A N 1
ATOM 1341 C CA . SER A 1 183 ? -5.18 23.359 -7.652 1 81.25 183 SER A CA 1
ATOM 1342 C C . SER A 1 183 ? -3.791 23.672 -7.109 1 81.25 183 SER A C 1
ATOM 1344 O O . SER A 1 183 ? -3.482 24.828 -6.801 1 81.25 183 SER A O 1
ATOM 1346 N N . GLU A 1 184 ? -2.979 22.703 -6.941 1 78.19 184 GLU A N 1
ATOM 1347 C CA . GLU A 1 184 ? -1.646 22.906 -6.383 1 78.19 184 GLU A CA 1
ATOM 1348 C C . GLU A 1 184 ? -0.636 23.25 -7.477 1 78.19 184 GLU A C 1
ATOM 1350 O O . GLU A 1 184 ? 0.503 23.609 -7.18 1 78.19 184 GLU A O 1
ATOM 1355 N N . GLN A 1 185 ? -0.992 22.984 -8.719 1 65.25 185 GLN A N 1
ATOM 1356 C CA . GLN A 1 185 ? -0.072 23.281 -9.812 1 65.25 185 GLN A CA 1
ATOM 1357 C C . GLN A 1 185 ? 0.108 24.781 -9.984 1 65.25 185 GLN A C 1
ATOM 1359 O O . GLN A 1 185 ? -0.805 25.562 -9.695 1 65.25 185 GLN A O 1
ATOM 1364 N N . MET B 1 1 ? 14.016 24.891 10.258 1 59.59 1 MET B N 1
ATOM 1365 C CA . MET B 1 1 ? 13.102 23.891 9.703 1 59.59 1 MET B CA 1
ATOM 1366 C C . MET B 1 1 ? 11.734 23.984 10.359 1 59.59 1 MET B C 1
ATOM 1368 O O . MET B 1 1 ? 11.633 24.203 11.57 1 59.59 1 MET B O 1
ATOM 1372 N N . SER B 1 2 ? 10.594 24.266 9.477 1 78.06 2 SER B N 1
ATOM 1373 C CA . SER B 1 2 ? 9.234 24.422 9.992 1 78.06 2 SER B CA 1
ATOM 1374 C C . SER B 1 2 ? 8.773 23.141 10.703 1 78.06 2 SER B C 1
ATOM 1376 O O . SER B 1 2 ? 8.039 23.219 11.695 1 78.06 2 SER B O 1
ATOM 1378 N N . ALA B 1 3 ? 9.328 22.016 10.305 1 84.56 3 ALA B N 1
ATOM 1379 C CA . ALA B 1 3 ? 9 20.766 10.977 1 84.56 3 ALA B CA 1
ATOM 1380 C C . ALA B 1 3 ? 10.008 20.453 12.07 1 84.56 3 ALA B C 1
ATOM 1382 O O . ALA B 1 3 ? 11.219 20.625 11.883 1 84.56 3 ALA B O 1
ATOM 1383 N N . THR B 1 4 ? 9.656 20.094 13.258 1 94.94 4 THR B N 1
ATOM 1384 C CA . THR B 1 4 ? 10.555 19.594 14.297 1 94.94 4 THR B CA 1
ATOM 1385 C C . THR B 1 4 ? 10.812 18.094 14.109 1 94.94 4 THR B C 1
ATOM 1387 O O . THR B 1 4 ? 9.938 17.266 14.375 1 94.94 4 THR B O 1
ATOM 1390 N N . ILE B 1 5 ? 11.992 17.719 13.711 1 97.75 5 ILE B N 1
ATOM 1391 C CA . ILE B 1 5 ? 12.375 16.344 13.445 1 97.75 5 ILE B CA 1
ATOM 1392 C C . ILE B 1 5 ? 13.039 15.742 14.68 1 97.75 5 ILE B C 1
ATOM 1394 O O . ILE B 1 5 ? 14.016 16.281 15.195 1 97.75 5 ILE B O 1
ATOM 1398 N N . ARG B 1 6 ? 12.531 14.703 15.164 1 98.31 6 ARG B N 1
ATOM 1399 C CA . ARG B 1 6 ? 13.133 14.008 16.297 1 98.31 6 ARG B CA 1
ATOM 1400 C C . ARG B 1 6 ? 14.203 13.023 15.836 1 98.31 6 ARG B C 1
ATOM 1402 O O . ARG B 1 6 ? 15.273 12.938 16.438 1 98.31 6 ARG B O 1
ATOM 1409 N N . SER B 1 7 ? 13.93 12.25 14.867 1 98.25 7 SER B N 1
ATOM 1410 C CA . SER B 1 7 ? 14.875 11.242 14.391 1 98.25 7 SER B CA 1
ATOM 1411 C C . SER B 1 7 ? 14.648 10.93 12.914 1 98.25 7 SER B C 1
ATOM 1413 O O . SER B 1 7 ? 13.594 11.25 12.359 1 98.25 7 SER B O 1
ATOM 1415 N N . ILE B 1 8 ? 15.633 10.453 12.281 1 98.38 8 ILE B N 1
ATOM 1416 C CA . ILE B 1 8 ? 15.602 9.938 10.914 1 98.38 8 ILE B CA 1
ATOM 1417 C C . ILE B 1 8 ? 16.156 8.523 10.883 1 98.38 8 ILE B C 1
ATOM 1419 O O . ILE B 1 8 ? 17.25 8.266 11.398 1 98.38 8 ILE B O 1
ATOM 1423 N N . HIS B 1 9 ? 15.367 7.609 10.367 1 98.56 9 HIS B N 1
ATOM 1424 C CA . HIS B 1 9 ? 15.75 6.211 10.227 1 98.56 9 HIS B CA 1
ATOM 1425 C C . HIS B 1 9 ? 16 5.855 8.758 1 98.56 9 HIS B C 1
ATOM 1427 O O . HIS B 1 9 ? 15.164 6.129 7.898 1 98.56 9 HIS B O 1
ATOM 1433 N N . THR B 1 10 ? 17.172 5.277 8.453 1 98.62 10 THR B N 1
ATOM 1434 C CA . THR B 1 10 ? 17.516 4.805 7.113 1 98.62 10 THR B CA 1
ATOM 1435 C C . THR B 1 10 ? 17.688 3.289 7.105 1 98.62 10 THR B C 1
ATOM 1437 O O . THR B 1 10 ? 18.406 2.734 7.934 1 98.62 10 THR B O 1
ATOM 1440 N N . ILE B 1 11 ? 17 2.672 6.211 1 98.12 11 ILE B N 1
ATOM 1441 C CA . ILE B 1 11 ? 17.062 1.23 5.992 1 98.12 11 ILE B CA 1
ATOM 1442 C C . ILE B 1 11 ? 17.5 0.946 4.559 1 98.12 11 ILE B C 1
ATOM 1444 O O . ILE B 1 11 ? 16.969 1.52 3.611 1 98.12 11 ILE B O 1
ATOM 1448 N N . VAL B 1 12 ? 18.469 0.15 4.375 1 98.38 12 VAL B N 1
ATOM 1449 C CA . VAL B 1 12 ? 18.859 -0.343 3.055 1 98.38 12 VAL B CA 1
ATOM 1450 C C . VAL B 1 12 ? 18.859 -1.87 3.055 1 98.38 12 VAL B C 1
ATOM 1452 O O . VAL B 1 12 ? 19.516 -2.494 3.902 1 98.38 12 VAL B O 1
ATOM 1455 N N . ASP B 1 13 ? 18.141 -2.42 2.193 1 97.62 13 ASP B N 1
ATOM 1456 C CA . ASP B 1 13 ? 18.078 -3.869 2.023 1 97.62 13 ASP B CA 1
ATOM 1457 C C . ASP B 1 13 ? 18.688 -4.297 0.695 1 97.62 13 ASP B C 1
ATOM 1459 O O . ASP B 1 13 ? 18.516 -3.627 -0.325 1 97.62 13 ASP B O 1
ATOM 1463 N N . GLU B 1 14 ? 19.422 -5.375 0.739 1 98.06 14 GLU B N 1
ATOM 1464 C CA . GLU B 1 14 ? 20 -6 -0.45 1 98.06 14 GLU B CA 1
ATOM 1465 C C . GLU B 1 14 ? 19.594 -7.469 -0.548 1 98.06 14 GLU B C 1
ATOM 1467 O O . GLU B 1 14 ? 19.812 -8.242 0.391 1 98.06 14 GLU B O 1
ATOM 1472 N N . ILE B 1 15 ? 19.078 -7.816 -1.627 1 97.56 15 ILE B N 1
ATOM 1473 C CA . ILE B 1 15 ? 18.703 -9.203 -1.878 1 97.56 15 ILE B CA 1
ATOM 1474 C C . ILE B 1 15 ? 19.703 -9.844 -2.824 1 97.56 15 ILE B C 1
ATOM 1476 O O . ILE B 1 15 ? 19.797 -9.477 -3.998 1 97.56 15 ILE B O 1
ATOM 1480 N N . HIS B 1 16 ? 20.391 -10.844 -2.33 1 98.31 16 HIS B N 1
ATOM 1481 C CA . HIS B 1 16 ? 21.453 -11.492 -3.08 1 98.31 16 HIS B CA 1
ATOM 1482 C C . HIS B 1 16 ? 20.969 -12.789 -3.717 1 98.31 16 HIS B C 1
ATOM 1484 O O . HIS B 1 16 ? 21.609 -13.32 -4.629 1 98.31 16 HIS B O 1
ATOM 1490 N N . ASN B 1 17 ? 19.953 -13.336 -3.119 1 97.62 17 ASN B N 1
ATOM 1491 C CA . ASN B 1 17 ? 19.344 -14.57 -3.594 1 97.62 17 ASN B CA 1
ATOM 1492 C C . ASN B 1 17 ? 17.828 -14.555 -3.412 1 97.62 17 ASN B C 1
ATOM 1494 O O . ASN B 1 17 ? 17.328 -14.07 -2.393 1 97.62 17 ASN B O 1
ATOM 1498 N N . GLU B 1 18 ? 17.125 -15.008 -4.383 1 95.88 18 GLU B N 1
ATOM 1499 C CA . GLU B 1 18 ? 15.664 -15.156 -4.352 1 95.88 18 GLU B CA 1
ATOM 1500 C C . GLU B 1 18 ? 15.219 -16.359 -5.191 1 95.88 18 GLU B C 1
ATOM 1502 O O . GLU B 1 18 ? 15.703 -16.547 -6.305 1 95.88 18 GLU B O 1
ATOM 1507 N N . GLY B 1 19 ? 14.312 -17.172 -4.629 1 92.5 19 GLY B N 1
ATOM 1508 C CA . GLY B 1 19 ? 13.836 -18.344 -5.336 1 92.5 19 GLY B CA 1
ATOM 1509 C C . GLY B 1 19 ? 14.922 -19.359 -5.598 1 92.5 19 GLY B C 1
ATOM 1510 O O . GLY B 1 19 ? 14.883 -20.078 -6.602 1 92.5 19 GLY B O 1
ATOM 1511 N N . GLY B 1 20 ? 15.93 -19.344 -4.816 1 94.31 20 GLY B N 1
ATOM 1512 C CA . GLY B 1 20 ? 17.031 -20.281 -4.969 1 94.31 20 GLY B CA 1
ATOM 1513 C C . GLY B 1 20 ? 18 -19.906 -6.074 1 94.31 20 GLY B C 1
ATOM 1514 O O . GLY B 1 20 ? 18.812 -20.719 -6.516 1 94.31 20 GLY B O 1
ATOM 1515 N N . ARG B 1 21 ? 17.922 -18.703 -6.551 1 96.69 21 ARG B N 1
ATOM 1516 C CA . ARG B 1 21 ? 18.766 -18.234 -7.645 1 96.69 21 ARG B CA 1
ATOM 1517 C C . ARG B 1 21 ? 19.469 -16.922 -7.273 1 96.69 21 ARG B C 1
ATOM 1519 O O . ARG B 1 21 ? 18.891 -16.078 -6.57 1 96.69 21 ARG B O 1
ATOM 1526 N N . PRO B 1 22 ? 20.688 -16.75 -7.777 1 97.5 22 PRO B N 1
ATOM 1527 C CA . PRO B 1 22 ? 21.391 -15.508 -7.473 1 97.5 22 PRO B CA 1
ATOM 1528 C C . PRO B 1 22 ? 20.703 -14.281 -8.062 1 97.5 22 PRO B C 1
ATOM 1530 O O . PRO B 1 22 ? 20.094 -14.359 -9.141 1 97.5 22 PRO B O 1
ATOM 1533 N N . VAL B 1 23 ? 20.75 -13.188 -7.34 1 97.5 23 VAL B N 1
ATOM 1534 C CA . VAL B 1 23 ? 20.344 -11.867 -7.816 1 97.5 23 VAL B CA 1
ATOM 1535 C C . VAL B 1 23 ? 21.562 -10.977 -7.984 1 97.5 23 VAL B C 1
ATOM 1537 O O . VAL B 1 23 ? 22.172 -10.539 -7 1 97.5 23 VAL B O 1
ATOM 1540 N N . GLU B 1 24 ? 21.906 -10.695 -9.336 1 96.31 24 GLU B N 1
ATOM 1541 C CA . GLU B 1 24 ? 23.141 -9.953 -9.633 1 96.31 24 GLU B CA 1
ATOM 1542 C C . GLU B 1 24 ? 22.875 -8.875 -10.688 1 96.31 24 GLU B C 1
ATOM 1544 O O . GLU B 1 24 ? 22.406 -9.172 -11.789 1 96.31 24 GLU B O 1
ATOM 1549 N N . PRO B 1 25 ? 23.297 -7.676 -10.445 1 96.5 25 PRO B N 1
ATOM 1550 C CA . PRO B 1 25 ? 23.688 -7.195 -9.117 1 96.5 25 PRO B CA 1
ATOM 1551 C C . PRO B 1 25 ? 22.578 -7.367 -8.078 1 96.5 25 PRO B C 1
ATOM 1553 O O . PRO B 1 25 ? 21.422 -7.574 -8.445 1 96.5 25 PRO B O 1
ATOM 1556 N N . ALA B 1 26 ? 22.953 -7.41 -6.777 1 97.69 26 ALA B N 1
ATOM 1557 C CA . ALA B 1 26 ? 21.969 -7.535 -5.703 1 97.69 26 ALA B CA 1
ATOM 1558 C C . ALA B 1 26 ? 20.875 -6.484 -5.836 1 97.69 26 ALA B C 1
ATOM 1560 O O . ALA B 1 26 ? 21.156 -5.324 -6.145 1 97.69 26 ALA B O 1
ATOM 1561 N N . ALA B 1 27 ? 19.609 -6.965 -5.668 1 97.88 27 ALA B N 1
ATOM 1562 C CA . ALA B 1 27 ? 18.5 -6.016 -5.648 1 97.88 27 ALA B CA 1
ATOM 1563 C C . ALA B 1 27 ? 18.562 -5.129 -4.41 1 97.88 27 ALA B C 1
ATOM 1565 O O . ALA B 1 27 ? 18.672 -5.629 -3.285 1 97.88 27 ALA B O 1
ATOM 1566 N N . ARG B 1 28 ? 18.516 -3.834 -4.602 1 98.38 28 ARG B N 1
ATOM 1567 C CA . ARG B 1 28 ? 18.688 -2.889 -3.502 1 98.38 28 ARG B CA 1
ATOM 1568 C C . ARG B 1 28 ? 17.422 -2.037 -3.322 1 98.38 28 ARG B C 1
ATOM 1570 O O . ARG B 1 28 ? 16.844 -1.561 -4.301 1 98.38 28 ARG B O 1
ATOM 1577 N N . VAL B 1 29 ? 16.953 -1.884 -2.133 1 98.69 29 VAL B N 1
ATOM 1578 C CA . VAL B 1 29 ? 15.875 -0.984 -1.755 1 98.69 29 VAL B CA 1
ATOM 1579 C C . VAL B 1 29 ? 16.312 -0.111 -0.581 1 98.69 29 VAL B C 1
ATOM 1581 O O . VAL B 1 29 ? 17 -0.583 0.331 1 98.69 29 VAL B O 1
ATOM 1584 N N . ALA B 1 30 ? 15.961 1.145 -0.616 1 98.88 30 ALA B N 1
ATOM 1585 C CA . ALA B 1 30 ? 16.219 2.084 0.47 1 98.88 30 ALA B CA 1
ATOM 1586 C C . ALA B 1 30 ? 14.922 2.697 0.992 1 98.88 30 ALA B C 1
ATOM 1588 O O . ALA B 1 30 ? 14.023 3.012 0.212 1 98.88 30 ALA B O 1
ATOM 1589 N N . VAL B 1 31 ? 14.828 2.83 2.27 1 98.94 31 VAL B N 1
ATOM 1590 C CA . VAL B 1 31 ? 13.734 3.523 2.949 1 98.94 31 VAL B CA 1
ATOM 1591 C C . VAL B 1 31 ? 14.305 4.566 3.908 1 98.94 31 VAL B C 1
ATOM 1593 O O . VAL B 1 31 ? 15.242 4.281 4.656 1 98.94 31 VAL B O 1
ATOM 1596 N N . VAL B 1 32 ? 13.781 5.746 3.852 1 98.94 32 VAL B N 1
ATOM 1597 C CA . VAL B 1 32 ? 14.117 6.777 4.828 1 98.94 32 VAL B CA 1
ATOM 1598 C C . VAL B 1 32 ? 12.844 7.273 5.508 1 98.94 32 VAL B C 1
ATOM 1600 O O . VAL B 1 32 ? 11.867 7.617 4.836 1 98.94 32 VAL B O 1
ATOM 1603 N N . LEU B 1 33 ? 12.859 7.27 6.855 1 98.94 33 LEU B N 1
ATOM 1604 C CA . LEU B 1 33 ? 11.727 7.648 7.688 1 98.94 33 LEU B CA 1
ATOM 1605 C C . LEU B 1 33 ? 12.094 8.797 8.617 1 98.94 33 LEU B C 1
ATOM 1607 O O . LEU B 1 33 ? 13.055 8.695 9.383 1 98.94 33 LEU B O 1
ATOM 1611 N N . ALA B 1 34 ? 11.359 9.836 8.531 1 98.88 34 ALA B N 1
ATOM 1612 C CA . ALA B 1 34 ? 11.492 10.93 9.492 1 98.88 34 ALA B CA 1
ATOM 1613 C C . ALA B 1 34 ? 10.391 10.875 10.547 1 98.88 34 ALA B C 1
ATOM 1615 O O . ALA B 1 34 ? 9.211 10.688 10.211 1 98.88 34 ALA B O 1
ATOM 1616 N N . VAL B 1 35 ? 10.797 10.969 11.773 1 98.88 35 VAL B N 1
ATOM 1617 C CA . VAL B 1 35 ? 9.859 11.148 12.867 1 98.88 35 VAL B CA 1
ATOM 1618 C C . VAL B 1 35 ? 9.75 12.633 13.227 1 98.88 35 VAL B C 1
ATOM 1620 O O . VAL B 1 35 ? 10.727 13.25 13.641 1 98.88 35 VAL B O 1
ATOM 1623 N N . ILE B 1 36 ? 8.562 13.148 13.062 1 98.81 36 ILE B N 1
ATOM 1624 C CA . ILE B 1 36 ? 8.383 14.562 13.344 1 98.81 36 ILE B CA 1
ATOM 1625 C C . ILE B 1 36 ? 7.289 14.75 14.391 1 98.81 36 ILE B C 1
ATOM 1627 O O . ILE B 1 36 ? 6.434 13.883 14.562 1 98.81 36 ILE B O 1
ATOM 1631 N N . GLU B 1 37 ? 7.426 15.859 15.062 1 98.5 37 GLU B N 1
ATOM 1632 C CA . GLU B 1 37 ? 6.25 16.297 15.812 1 98.5 37 GLU B CA 1
ATOM 1633 C C . GLU B 1 37 ? 5.074 16.578 14.875 1 98.5 37 GLU B C 1
ATOM 1635 O O . GLU B 1 37 ? 5.25 17.203 13.828 1 98.5 37 GLU B O 1
ATOM 1640 N N . ASN B 1 38 ? 3.895 16.047 15.195 1 98.56 38 ASN B N 1
ATOM 1641 C CA . ASN B 1 38 ? 2.709 16.422 14.43 1 98.56 38 ASN B CA 1
ATOM 1642 C C . ASN B 1 38 ? 2.451 17.922 14.477 1 98.56 38 ASN B C 1
ATOM 1644 O O . ASN B 1 38 ? 2.174 18.469 15.547 1 98.56 38 ASN B O 1
ATOM 1648 N N . PRO B 1 39 ? 2.533 18.562 13.359 1 98.06 39 PRO B N 1
ATOM 1649 C CA . PRO B 1 39 ? 2.402 20.016 13.375 1 98.06 39 PRO B CA 1
ATOM 1650 C C . PRO B 1 39 ? 1.021 20.484 13.836 1 98.06 39 PRO B C 1
ATOM 1652 O O . PRO B 1 39 ? 0.84 21.656 14.18 1 98.06 39 PRO B O 1
ATOM 1655 N N . TRP B 1 40 ? 0.052 19.641 13.828 1 97.81 40 TRP B N 1
ATOM 1656 C CA . TRP B 1 40 ? -1.303 20.016 14.234 1 97.81 40 TRP B CA 1
ATOM 1657 C C . TRP B 1 40 ? -1.602 19.516 15.648 1 97.81 40 TRP B C 1
ATOM 1659 O O . TRP B 1 40 ? -2.73 19.625 16.125 1 97.81 40 TRP B O 1
ATOM 1669 N N . ALA B 1 41 ? -0.636 18.938 16.328 1 95.94 41 ALA B N 1
ATOM 1670 C CA . ALA B 1 41 ? -0.838 18.391 17.672 1 95.94 41 ALA B CA 1
ATOM 1671 C C . ALA B 1 41 ? -1.401 19.453 18.625 1 95.94 41 ALA B C 1
ATOM 1673 O O . ALA B 1 41 ? -0.895 20.578 18.672 1 95.94 41 ALA B O 1
ATOM 1674 N N . GLY B 1 42 ? -2.469 19.047 19.297 1 94.88 42 GLY B N 1
ATOM 1675 C CA . GLY B 1 42 ? -3.016 19.906 20.344 1 94.88 42 GLY B CA 1
ATOM 1676 C C . GLY B 1 42 ? -3.846 21.047 19.797 1 94.88 42 GLY B C 1
ATOM 1677 O O . GLY B 1 42 ? -4.309 21.906 20.562 1 94.88 42 GLY B O 1
ATOM 1678 N N . GLN B 1 43 ? -4.055 21.109 18.531 1 96.44 43 GLN B N 1
ATOM 1679 C CA . GLN B 1 43 ? -4.734 22.25 17.922 1 96.44 43 GLN B CA 1
ATOM 1680 C C . GLN B 1 43 ? -6.227 21.984 17.75 1 96.44 43 GLN B C 1
ATOM 1682 O O . GLN B 1 43 ? -6.969 22.844 17.266 1 96.44 43 GLN B O 1
ATOM 1687 N N . GLY B 1 44 ? -6.691 20.828 18.234 1 94.88 44 GLY B N 1
ATOM 1688 C CA . GLY B 1 44 ? -8.062 20.453 17.922 1 94.88 44 GLY B CA 1
A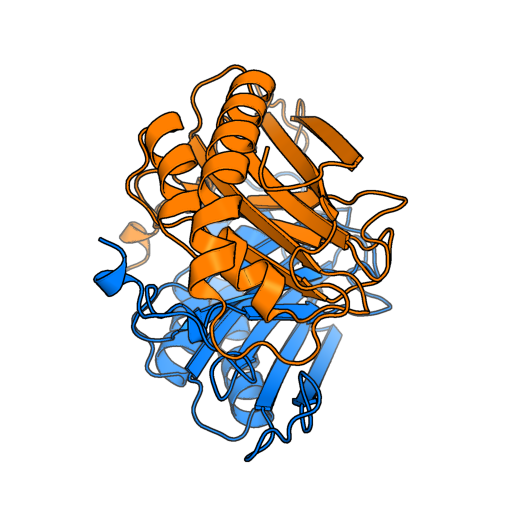TOM 1689 C C . GLY B 1 44 ? -8.289 20.219 16.438 1 94.88 44 GLY B C 1
ATOM 1690 O O . GLY B 1 44 ? -7.367 19.859 15.711 1 94.88 44 GLY B O 1
ATOM 1691 N N . PHE B 1 45 ? -9.617 20.281 16.047 1 96.75 45 PHE B N 1
ATOM 1692 C CA . PHE B 1 45 ? -9.945 20.094 14.641 1 96.75 45 PHE B CA 1
ATOM 1693 C C . PHE B 1 45 ? -9.562 21.328 13.82 1 96.75 45 PHE B C 1
ATOM 1695 O O . PHE B 1 45 ? -10.102 22.406 14.039 1 96.75 45 PHE B O 1
ATOM 1702 N N . VAL B 1 46 ? -8.594 21.219 13 1 97.25 46 VAL B N 1
ATOM 1703 C CA . VAL B 1 46 ? -8.164 22.312 12.117 1 97.25 46 VAL B CA 1
ATOM 1704 C C . VAL B 1 46 ? -8.828 22.156 10.75 1 97.25 46 VAL B C 1
ATOM 1706 O O . VAL B 1 46 ? -8.602 21.172 10.047 1 97.25 46 VAL B O 1
ATOM 1709 N N . GLN B 1 47 ? -9.586 23.094 10.391 1 96.25 47 GLN B N 1
ATOM 1710 C CA . GLN B 1 47 ? -10.375 23.047 9.164 1 96.25 47 GLN B CA 1
ATOM 1711 C C . GLN B 1 47 ? -9.484 23.156 7.934 1 96.25 47 GLN B C 1
ATOM 1713 O O . GLN B 1 47 ? -9.617 22.375 6.992 1 96.25 47 GLN B O 1
ATOM 1718 N N . ASP B 1 48 ? -8.656 24.188 7.93 1 96.88 48 ASP B N 1
ATOM 1719 C CA . ASP B 1 48 ? -7.777 24.438 6.793 1 96.88 48 ASP B CA 1
ATOM 1720 C C . ASP B 1 48 ? -6.344 24 7.105 1 96.88 48 ASP B C 1
ATOM 1722 O O . ASP B 1 48 ? -5.633 24.703 7.84 1 96.88 48 ASP B O 1
ATOM 1726 N N . LEU B 1 49 ? -5.938 22.891 6.449 1 97 49 LEU B N 1
ATOM 1727 C CA . LEU B 1 49 ? -4.602 22.359 6.695 1 97 49 LEU B CA 1
ATOM 1728 C C . LEU B 1 49 ? -3.57 23.047 5.812 1 97 49 LEU B C 1
ATOM 1730 O O . LEU B 1 49 ? -2.363 22.875 6 1 97 49 LEU B O 1
ATOM 1734 N N . GLY B 1 50 ? -3.99 23.859 4.898 1 95.69 50 GLY B N 1
ATOM 1735 C CA . GLY B 1 50 ? -3.205 24.406 3.807 1 95.69 50 GLY B CA 1
ATOM 1736 C C . GLY B 1 50 ? -1.962 25.141 4.273 1 95.69 50 GLY B C 1
ATOM 1737 O O . GLY B 1 50 ? -0.852 24.828 3.838 1 95.69 50 GLY B O 1
ATOM 1738 N N . PRO B 1 51 ? -2.131 26.094 5.125 1 96.06 51 PRO B N 1
ATOM 1739 C CA . PRO B 1 51 ? -0.98 26.891 5.547 1 96.06 51 PRO B CA 1
ATOM 1740 C C . PRO B 1 51 ? 0.138 26.047 6.156 1 96.06 51 PRO B C 1
ATOM 1742 O O . PRO B 1 51 ? 1.314 26.266 5.855 1 96.06 51 PRO B O 1
ATOM 1745 N N . THR B 1 52 ? -0.192 25.141 7.059 1 96.5 52 THR B N 1
ATOM 1746 C CA . THR B 1 52 ? 0.812 24.281 7.672 1 96.5 52 THR B CA 1
ATOM 1747 C C . THR B 1 52 ? 1.441 23.359 6.637 1 96.5 52 THR B C 1
ATOM 1749 O O . THR B 1 52 ? 2.65 23.109 6.664 1 96.5 52 THR B O 1
ATOM 1752 N N . ILE B 1 53 ? 0.618 22.781 5.715 1 96.81 53 ILE B N 1
ATOM 1753 C CA . ILE B 1 53 ? 1.141 21.953 4.633 1 96.81 53 ILE B CA 1
ATOM 1754 C C . ILE B 1 53 ? 2.172 22.75 3.83 1 96.81 53 ILE B C 1
ATOM 1756 O O . ILE B 1 53 ? 3.27 22.25 3.561 1 96.81 53 ILE B O 1
ATOM 1760 N N . ASP B 1 54 ? 1.875 23.969 3.529 1 96.06 54 ASP B N 1
ATOM 1761 C CA . ASP B 1 54 ? 2.754 24.844 2.746 1 96.06 54 ASP B CA 1
ATOM 1762 C C . ASP B 1 54 ? 4.082 25.062 3.465 1 96.06 54 ASP B C 1
ATOM 1764 O O . ASP B 1 54 ? 5.129 25.188 2.824 1 96.06 54 ASP B O 1
ATOM 1768 N N . ALA B 1 55 ? 4.008 25.125 4.676 1 96.62 55 ALA B N 1
ATOM 1769 C CA . ALA B 1 55 ? 5.188 25.438 5.473 1 96.62 55 ALA B CA 1
ATOM 1770 C C . ALA B 1 55 ? 6.066 24.203 5.68 1 96.62 55 ALA B C 1
ATOM 1772 O O . ALA B 1 55 ? 7.293 24.312 5.742 1 96.62 55 ALA B O 1
ATOM 1773 N N . VAL B 1 56 ? 5.512 23.016 5.773 1 97.5 56 VAL B N 1
ATOM 1774 C CA . VAL B 1 56 ? 6.207 21.859 6.32 1 97.5 56 VAL B CA 1
ATOM 1775 C C . VAL B 1 56 ? 6.535 20.875 5.195 1 97.5 56 VAL B C 1
ATOM 1777 O O . VAL B 1 56 ? 7.648 20.359 5.125 1 97.5 56 VAL B O 1
ATOM 1780 N N . ALA B 1 57 ? 5.617 20.641 4.285 1 97.5 57 ALA B N 1
ATOM 1781 C CA . ALA B 1 57 ? 5.68 19.531 3.322 1 97.5 57 ALA B CA 1
ATOM 1782 C C . ALA B 1 57 ? 6.891 19.688 2.402 1 97.5 57 ALA B C 1
ATOM 1784 O O . ALA B 1 57 ? 7.609 18.719 2.158 1 97.5 57 ALA B O 1
ATOM 1785 N N . PRO B 1 58 ? 7.188 20.953 1.861 1 97.19 58 PRO B N 1
ATOM 1786 C CA . PRO B 1 58 ? 8.32 21.062 0.94 1 97.19 58 PRO B CA 1
ATOM 1787 C C . PRO B 1 58 ? 9.656 20.719 1.601 1 97.19 58 PRO B C 1
ATOM 1789 O O . PRO B 1 58 ? 10.5 20.062 0.988 1 97.19 58 PRO B O 1
ATOM 1792 N N . GLU B 1 59 ? 9.82 21.125 2.754 1 97.44 59 GLU B N 1
ATOM 1793 C CA . GLU B 1 59 ? 11.062 20.844 3.471 1 97.44 59 GLU B CA 1
ATOM 1794 C C . GLU B 1 59 ? 11.242 19.344 3.693 1 97.44 59 GLU B C 1
ATOM 1796 O O . GLU B 1 59 ? 12.344 18.812 3.521 1 97.44 59 GLU B O 1
ATOM 1801 N N . LEU B 1 60 ? 10.234 18.688 4.133 1 98.12 60 LEU B N 1
ATOM 1802 C CA . LEU B 1 60 ? 10.281 17.25 4.34 1 98.12 60 LEU B CA 1
ATOM 1803 C C . LEU B 1 60 ? 10.539 16.516 3.023 1 98.12 60 LEU B C 1
ATOM 1805 O O . LEU B 1 60 ? 11.328 15.57 2.979 1 98.12 60 LEU B O 1
ATOM 1809 N N . GLY B 1 61 ? 9.805 16.984 1.967 1 98.25 61 GLY B N 1
ATOM 1810 C CA . GLY B 1 61 ? 10.016 16.391 0.657 1 98.25 61 GLY B CA 1
ATOM 1811 C C . GLY B 1 61 ? 11.453 16.438 0.196 1 98.25 61 GLY B C 1
ATOM 1812 O O . GLY B 1 61 ? 12.008 15.438 -0.263 1 98.25 61 GLY B O 1
ATOM 1813 N N . LYS B 1 62 ? 12.039 17.578 0.336 1 98.12 62 LYS B N 1
ATOM 1814 C CA . LYS B 1 62 ? 13.422 17.75 -0.081 1 98.12 62 LYS B CA 1
ATOM 1815 C C . LYS B 1 62 ? 14.359 16.891 0.761 1 98.12 62 LYS B C 1
ATOM 1817 O O . LYS B 1 62 ? 15.203 16.172 0.222 1 98.12 62 LYS B O 1
ATOM 1822 N N . LEU B 1 63 ? 14.219 16.969 2.004 1 98.25 63 LEU B N 1
ATOM 1823 C CA . LEU B 1 63 ? 15.078 16.234 2.928 1 98.25 63 LEU B CA 1
ATOM 1824 C C . LEU B 1 63 ? 15.031 14.742 2.65 1 98.25 63 LEU B C 1
ATOM 1826 O O . LEU B 1 63 ? 16.078 14.102 2.484 1 98.25 63 LEU B O 1
ATOM 1830 N N . LEU B 1 64 ? 13.867 14.195 2.629 1 98.75 64 LEU B N 1
ATOM 1831 C CA . LEU B 1 64 ? 13.703 12.75 2.512 1 98.75 64 LEU B CA 1
ATOM 1832 C C . LEU B 1 64 ? 14.102 12.266 1.121 1 98.75 64 LEU B C 1
ATOM 1834 O O . LEU B 1 64 ? 14.664 11.18 0.975 1 98.75 64 LEU B O 1
ATOM 1838 N N . SER B 1 65 ? 13.781 13.07 0.105 1 98.75 65 SER B N 1
ATOM 1839 C CA . SER B 1 65 ? 14.18 12.688 -1.247 1 98.75 65 SER B CA 1
ATOM 1840 C C . SER B 1 65 ? 15.695 12.617 -1.38 1 98.75 65 SER B C 1
ATOM 1842 O O . SER B 1 65 ? 16.234 11.656 -1.921 1 98.75 65 SER B O 1
ATOM 1844 N N . ASP B 1 66 ? 16.344 13.664 -0.899 1 98.56 66 ASP B N 1
ATOM 1845 C CA . ASP B 1 66 ? 17.812 13.672 -0.944 1 98.56 66 ASP B CA 1
ATOM 1846 C C . ASP B 1 66 ? 18.375 12.453 -0.22 1 98.56 66 ASP B C 1
ATOM 1848 O O . ASP B 1 66 ? 19.297 11.797 -0.729 1 98.56 66 ASP B O 1
ATOM 1852 N N . ARG B 1 67 ? 17.875 12.141 0.918 1 98.75 67 ARG B N 1
ATOM 1853 C CA . ARG B 1 67 ? 18.406 11.078 1.762 1 98.75 67 ARG B CA 1
ATOM 1854 C C . ARG B 1 67 ? 18.156 9.703 1.145 1 98.75 67 ARG B C 1
ATOM 1856 O O . ARG B 1 67 ? 19.031 8.844 1.161 1 98.75 67 ARG B O 1
ATOM 1863 N N . VAL B 1 68 ? 16.938 9.508 0.605 1 98.88 68 VAL B N 1
ATOM 1864 C CA . VAL B 1 68 ? 16.594 8.172 0.122 1 98.88 68 VAL B CA 1
ATOM 1865 C C . VAL B 1 68 ? 17.359 7.879 -1.17 1 98.88 68 VAL B C 1
ATOM 1867 O O . VAL B 1 68 ? 17.797 6.75 -1.401 1 98.88 68 VAL B O 1
ATOM 1870 N N . VAL B 1 69 ? 17.516 8.867 -2.021 1 98.81 69 VAL B N 1
ATOM 1871 C CA . VAL B 1 69 ? 18.281 8.695 -3.254 1 98.81 69 VAL B CA 1
ATOM 1872 C C . VAL B 1 69 ? 19.75 8.414 -2.926 1 98.81 69 VAL B C 1
ATOM 1874 O O .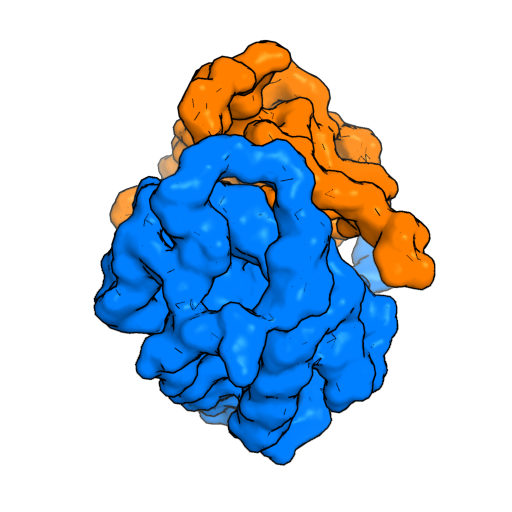 VAL B 1 69 ? 20.359 7.512 -3.506 1 98.81 69 VAL B O 1
ATOM 1877 N N . SER B 1 70 ? 20.25 9.219 -1.996 1 98.75 70 SER B N 1
ATOM 1878 C CA . SER B 1 70 ? 21.641 9 -1.568 1 98.75 70 SER B CA 1
ATOM 1879 C C . SER B 1 70 ? 21.812 7.605 -0.979 1 98.75 70 SER B C 1
ATOM 1881 O O . SER B 1 70 ? 22.797 6.922 -1.283 1 98.75 70 SER B O 1
ATOM 1883 N N . ALA B 1 71 ? 20.906 7.16 -0.124 1 98.81 71 ALA B N 1
ATOM 1884 C CA . ALA B 1 71 ? 20.984 5.852 0.52 1 98.81 71 ALA B CA 1
ATOM 1885 C C . ALA B 1 71 ? 20.922 4.73 -0.512 1 98.81 71 ALA B C 1
ATOM 1887 O O . ALA B 1 71 ? 21.625 3.715 -0.374 1 98.81 71 ALA B O 1
ATOM 1888 N N . LEU B 1 72 ? 20.047 4.891 -1.46 1 98.69 72 LEU B N 1
ATOM 1889 C CA . LEU B 1 72 ? 19.953 3.871 -2.498 1 98.69 72 LEU B CA 1
ATOM 1890 C C . LEU B 1 72 ? 21.266 3.738 -3.26 1 98.69 72 LEU B C 1
ATOM 1892 O O . LEU B 1 72 ? 21.719 2.625 -3.518 1 98.69 72 LEU B O 1
ATOM 1896 N N . GLY B 1 73 ? 21.828 4.902 -3.707 1 98.06 73 GLY B N 1
ATOM 1897 C CA . GLY B 1 73 ? 23.156 4.926 -4.293 1 98.06 73 GLY B CA 1
ATOM 1898 C C . GLY B 1 73 ? 23.172 4.551 -5.766 1 98.06 73 GLY B C 1
ATOM 1899 O O . GLY B 1 73 ? 24.234 4.371 -6.359 1 98.06 73 GLY B O 1
ATOM 1900 N N . THR B 1 74 ? 22.109 4.273 -6.41 1 97.75 74 THR B N 1
ATOM 1901 C CA . THR B 1 74 ? 21.906 3.98 -7.824 1 97.75 74 THR B CA 1
ATOM 1902 C C . THR B 1 74 ? 20.656 4.68 -8.344 1 97.75 74 THR B C 1
ATOM 1904 O O . THR B 1 74 ? 19.859 5.203 -7.562 1 97.75 74 THR B O 1
ATOM 1907 N N . PRO B 1 75 ? 20.5 4.793 -9.68 1 97.75 75 PRO B N 1
ATOM 1908 C CA . PRO B 1 75 ? 19.266 5.391 -10.203 1 97.75 75 PRO B CA 1
ATOM 1909 C C . PRO B 1 75 ? 18 4.707 -9.664 1 97.75 75 PRO B C 1
ATOM 1911 O O . PRO B 1 75 ? 17.984 3.482 -9.516 1 97.75 75 PRO B O 1
ATOM 1914 N N . VAL B 1 76 ? 17 5.484 -9.375 1 98.69 76 VAL B N 1
ATOM 1915 C CA . VAL B 1 76 ? 15.734 4.992 -8.852 1 98.69 76 VAL B CA 1
ATOM 1916 C C . VAL B 1 76 ? 14.891 4.43 -9.984 1 98.69 76 VAL B C 1
ATOM 1918 O O . VAL B 1 76 ? 14.648 5.109 -10.992 1 98.69 76 VAL B O 1
ATOM 1921 N N . GLU B 1 77 ? 14.367 3.207 -9.844 1 98.69 77 GLU B N 1
ATOM 1922 C CA . GLU B 1 77 ? 13.492 2.633 -10.867 1 98.69 77 GLU B CA 1
ATOM 1923 C C . GLU B 1 77 ? 12.062 2.518 -10.359 1 98.69 77 GLU B C 1
ATOM 1925 O O . GLU B 1 77 ? 11.125 2.418 -11.156 1 98.69 77 GLU B O 1
ATOM 1930 N N . ALA B 1 78 ? 11.875 2.393 -9.047 1 98.75 78 ALA B N 1
ATOM 1931 C CA . ALA B 1 78 ? 10.562 2.361 -8.414 1 98.75 78 ALA B CA 1
ATOM 1932 C C . ALA B 1 78 ? 10.562 3.146 -7.109 1 98.75 78 ALA B C 1
ATOM 1934 O O . ALA B 1 78 ? 11.602 3.297 -6.469 1 98.75 78 ALA B O 1
ATOM 1935 N N . TYR B 1 79 ? 9.43 3.67 -6.734 1 98.88 79 TYR B N 1
ATOM 1936 C CA . TYR B 1 79 ? 9.414 4.535 -5.559 1 98.88 79 TYR B CA 1
ATOM 1937 C C . TYR B 1 79 ? 8.023 4.578 -4.938 1 98.88 79 TYR B C 1
ATOM 1939 O O . TYR B 1 79 ? 7.043 4.172 -5.562 1 98.88 79 TYR B O 1
ATOM 1947 N N . GLY B 1 80 ? 7.887 4.93 -3.709 1 98.75 80 GLY B N 1
ATOM 1948 C CA . GLY B 1 80 ? 6.668 5.074 -2.934 1 98.75 80 GLY B CA 1
ATOM 1949 C C . GLY B 1 80 ? 6.844 5.93 -1.693 1 98.75 80 GLY B C 1
ATOM 1950 O O . GLY B 1 80 ? 7.926 6.469 -1.456 1 98.75 80 GLY B O 1
ATOM 1951 N N . LYS B 1 81 ? 5.684 6.129 -0.979 1 98.88 81 LYS B N 1
ATOM 1952 C CA . LYS B 1 81 ? 5.727 6.996 0.195 1 98.88 81 LYS B CA 1
ATOM 1953 C C . LYS B 1 81 ? 4.785 6.488 1.285 1 98.88 81 LYS B C 1
ATOM 1955 O O . LYS B 1 81 ? 3.98 5.586 1.049 1 98.88 81 LYS B O 1
ATOM 1960 N N . ALA B 1 82 ? 4.977 7.059 2.49 1 98.88 82 ALA B N 1
ATOM 1961 C CA . ALA B 1 82 ? 4.137 6.656 3.615 1 98.88 82 ALA B CA 1
ATOM 1962 C C . ALA B 1 82 ? 4.031 7.777 4.648 1 98.88 82 ALA B C 1
ATOM 1964 O O . ALA B 1 82 ? 4.93 8.609 4.766 1 98.88 82 ALA B O 1
ATOM 1965 N N . ALA B 1 83 ? 2.945 7.738 5.367 1 98.88 83 ALA B N 1
ATOM 1966 C CA . ALA B 1 83 ? 2.742 8.562 6.551 1 98.88 83 ALA B CA 1
ATOM 1967 C C . ALA B 1 83 ? 1.993 7.793 7.637 1 98.88 83 ALA B C 1
ATOM 1969 O O . ALA B 1 83 ? 0.872 7.328 7.414 1 98.88 83 ALA B O 1
ATOM 1970 N N . ILE B 1 84 ? 2.578 7.625 8.773 1 98.88 84 ILE B N 1
ATOM 1971 C CA . ILE B 1 84 ? 1.965 6.973 9.922 1 98.88 84 ILE B CA 1
ATOM 1972 C C . ILE B 1 84 ? 1.751 7.988 11.039 1 98.88 84 ILE B C 1
ATOM 1974 O O . ILE B 1 84 ? 2.715 8.516 11.602 1 98.88 84 ILE B O 1
ATOM 1978 N N . VAL B 1 85 ? 0.514 8.203 11.391 1 98.81 85 VAL B N 1
ATOM 1979 C CA . VAL B 1 85 ? 0.133 9.25 12.328 1 98.81 85 VAL B CA 1
ATOM 1980 C C . VAL B 1 85 ? -0.076 8.648 13.719 1 98.81 85 VAL B C 1
ATOM 1982 O O . VAL B 1 85 ? -0.714 7.602 13.859 1 98.81 85 VAL B O 1
ATOM 1985 N N . GLY B 1 86 ? 0.484 9.312 14.742 1 98.69 86 GLY B N 1
ATOM 1986 C CA . GLY B 1 86 ? 0.253 8.891 16.109 1 98.69 86 GLY B CA 1
ATOM 1987 C C . GLY B 1 86 ? -1.202 8.992 16.531 1 98.69 86 GLY B C 1
ATOM 1988 O O . GLY B 1 86 ? -1.993 9.688 15.891 1 98.69 86 GLY B O 1
ATOM 1989 N N . LEU B 1 87 ? -1.532 8.383 17.641 1 98.06 87 LEU B N 1
ATOM 1990 C CA . LEU B 1 87 ? -2.904 8.102 18.047 1 98.06 87 LEU B CA 1
ATOM 1991 C C . LEU B 1 87 ? -3.65 9.391 18.359 1 98.06 87 LEU B C 1
ATOM 1993 O O . LEU B 1 87 ? -4.883 9.422 18.359 1 98.06 87 LEU B O 1
ATOM 1997 N N . ASP B 1 88 ? -2.963 10.492 18.625 1 97.75 88 ASP B N 1
ATOM 1998 C CA . ASP B 1 88 ? -3.625 11.75 18.938 1 97.75 88 ASP B CA 1
ATOM 1999 C C . ASP B 1 88 ? -3.83 12.602 17.688 1 97.75 88 ASP B C 1
ATOM 2001 O O . ASP B 1 88 ? -4.352 13.711 17.766 1 97.75 88 ASP B O 1
ATOM 2005 N N . GLY B 1 89 ? -3.41 12.117 16.562 1 97.62 89 GLY B N 1
ATOM 2006 C CA . GLY B 1 89 ? -3.568 12.852 15.32 1 97.62 89 GLY B CA 1
ATOM 2007 C C . GLY B 1 89 ? -4.691 12.32 14.445 1 97.62 89 GLY B C 1
ATOM 2008 O O . GLY B 1 89 ? -5.445 11.438 14.867 1 97.62 89 GLY B O 1
ATOM 2009 N N . GLU B 1 90 ? -4.867 12.922 13.336 1 97.62 90 GLU B N 1
ATOM 2010 C CA . GLU B 1 90 ? -5.797 12.5 12.289 1 97.62 90 GLU B CA 1
ATOM 2011 C C . GLU B 1 90 ? -5.059 11.914 11.094 1 97.62 90 GLU B C 1
ATOM 2013 O O . GLU B 1 90 ? -3.986 12.398 10.719 1 97.62 90 GLU B O 1
ATOM 2018 N N . ILE B 1 91 ? -5.668 10.93 10.453 1 97.69 91 ILE B N 1
ATOM 2019 C CA . ILE B 1 91 ? -5.09 10.406 9.227 1 97.69 91 ILE B CA 1
ATOM 2020 C C . ILE B 1 91 ? -4.879 11.539 8.227 1 97.69 91 ILE B C 1
ATOM 2022 O O . ILE B 1 91 ? -3.887 11.555 7.496 1 97.69 91 ILE B O 1
ATOM 2026 N N . GLU B 1 92 ? -5.734 12.539 8.273 1 97.5 92 GLU B N 1
ATOM 2027 C CA . GLU B 1 92 ? -5.684 13.68 7.367 1 97.5 92 GLU B CA 1
ATOM 2028 C C . GLU B 1 92 ? -4.391 14.469 7.547 1 97.5 92 GLU B C 1
ATOM 2030 O O . GLU B 1 92 ? -3.916 15.117 6.613 1 97.5 92 GLU B O 1
ATOM 2035 N N . HIS B 1 93 ? -3.832 14.391 8.758 1 98.19 93 HIS B N 1
ATOM 2036 C CA . HIS B 1 93 ? -2.564 15.07 8.992 1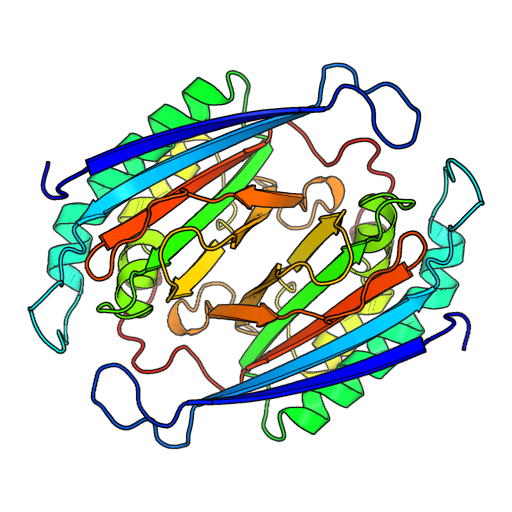 98.19 93 HIS B CA 1
ATOM 2037 C C . HIS B 1 93 ? -1.442 14.453 8.164 1 98.19 93 HIS B C 1
ATOM 2039 O O . HIS B 1 93 ? -0.655 15.164 7.543 1 98.19 93 HIS B O 1
ATOM 2045 N N . GLY B 1 94 ? -1.377 13.156 8.18 1 98.38 94 GLY B N 1
ATOM 2046 C CA . GLY B 1 94 ? -0.406 12.461 7.352 1 98.38 94 GLY B CA 1
ATOM 2047 C C . GLY B 1 94 ? -0.654 12.633 5.863 1 98.38 94 GLY B C 1
ATOM 2048 O O . GLY B 1 94 ? 0.269 12.945 5.109 1 98.38 94 GLY B O 1
ATOM 2049 N N . SER B 1 95 ? -1.935 12.422 5.461 1 97.94 95 SER B N 1
ATOM 2050 C CA . SER B 1 95 ? -2.322 12.578 4.062 1 97.94 95 SER B CA 1
ATOM 2051 C C . SER B 1 95 ? -2.002 13.984 3.559 1 97.94 95 SER B C 1
ATOM 2053 O O . SER B 1 95 ? -1.539 14.148 2.428 1 97.94 95 SER B O 1
ATOM 2055 N N . GLY B 1 96 ? -2.254 14.953 4.34 1 97.12 96 GLY B N 1
ATOM 2056 C CA . GLY B 1 96 ? -1.97 16.328 3.953 1 97.12 96 GLY B CA 1
ATOM 2057 C C . GLY B 1 96 ? -0.508 16.562 3.625 1 97.12 96 GLY B C 1
ATOM 2058 O O . GLY B 1 96 ? -0.187 17.312 2.703 1 97.12 96 GLY B O 1
ATOM 2059 N N . LEU B 1 97 ? 0.317 15.898 4.336 1 97.88 97 LEU B N 1
ATOM 2060 C CA . LEU B 1 97 ? 1.747 16.141 4.176 1 97.88 97 LEU B CA 1
ATOM 2061 C C . LEU B 1 97 ? 2.297 15.367 2.982 1 97.88 97 LEU B C 1
ATOM 2063 O O . LEU B 1 97 ? 3.221 15.828 2.309 1 97.88 97 LEU B O 1
ATOM 2067 N N . ILE B 1 98 ? 1.649 14.188 2.652 1 98.06 98 ILE B N 1
ATOM 2068 C CA . ILE B 1 98 ? 2.334 13.367 1.657 1 98.06 98 ILE B CA 1
ATOM 2069 C C . ILE B 1 98 ? 1.568 13.414 0.336 1 98.06 98 ILE B C 1
ATOM 2071 O O . ILE B 1 98 ? 2.107 13.055 -0.713 1 98.06 98 ILE B O 1
ATOM 2075 N N . HIS B 1 99 ? 0.303 13.812 0.368 1 97.5 99 HIS B N 1
ATOM 2076 C CA . HIS B 1 99 ? -0.469 13.844 -0.869 1 97.5 99 HIS B CA 1
ATOM 2077 C C . HIS B 1 99 ? -0.537 15.25 -1.446 1 97.5 99 HIS B C 1
ATOM 2079 O O . HIS B 1 99 ? -1.592 15.688 -1.912 1 97.5 99 HIS B O 1
ATOM 2085 N N . THR B 1 100 ? 0.474 16.016 -1.359 1 96.44 100 THR B N 1
ATOM 2086 C CA . THR B 1 100 ? 0.631 17.312 -1.99 1 96.44 100 THR B CA 1
ATOM 2087 C C . THR B 1 100 ? 1.805 17.312 -2.965 1 96.44 100 THR B C 1
ATOM 2089 O O . THR B 1 100 ? 2.824 16.672 -2.713 1 96.44 100 THR B O 1
ATOM 2092 N N . LEU B 1 101 ? 1.645 18.125 -4.016 1 95.25 101 LEU B N 1
ATOM 2093 C CA . LEU B 1 101 ? 2.721 18.25 -4.992 1 95.25 101 LEU B CA 1
ATOM 2094 C C . LEU B 1 101 ? 3.955 18.875 -4.367 1 95.25 101 LEU B C 1
ATOM 2096 O O . LEU B 1 101 ? 5.078 18.625 -4.801 1 95.25 101 LEU B O 1
ATOM 2100 N N . LYS B 1 102 ? 3.779 19.578 -3.332 1 95.25 102 LYS B N 1
ATOM 2101 C CA . LYS B 1 102 ? 4.859 20.281 -2.645 1 95.25 102 LYS B CA 1
ATOM 2102 C C . LYS B 1 102 ? 5.789 19.297 -1.937 1 95.25 102 LYS B C 1
ATOM 2104 O O . LYS B 1 102 ? 6.922 19.641 -1.594 1 95.25 102 LYS B O 1
ATOM 2109 N N . PHE B 1 103 ? 5.301 18.156 -1.639 1 97.25 103 PHE B N 1
ATOM 2110 C CA . PHE B 1 103 ? 6.09 17.078 -1.07 1 97.25 103 PHE B CA 1
ATOM 2111 C C . PHE B 1 103 ? 6.586 16.141 -2.164 1 97.25 103 PHE B C 1
ATOM 2113 O O . PHE B 1 103 ? 7.793 15.906 -2.289 1 97.25 103 PHE B O 1
ATOM 2120 N N . GLY B 1 104 ? 5.648 15.672 -2.982 1 96.19 104 GLY B N 1
ATOM 2121 C CA . GLY B 1 104 ? 5.934 14.617 -3.945 1 96.19 104 GLY B CA 1
ATOM 2122 C C . GLY B 1 104 ? 6.852 15.07 -5.066 1 96.19 104 GLY B C 1
ATOM 2123 O O . GLY B 1 104 ? 7.629 14.273 -5.598 1 96.19 104 GLY B O 1
ATOM 2124 N N . ASN B 1 105 ? 6.844 16.297 -5.457 1 96.12 105 ASN B N 1
ATOM 2125 C CA . ASN B 1 105 ? 7.629 16.781 -6.59 1 96.12 105 ASN B CA 1
ATOM 2126 C C . ASN B 1 105 ? 9.125 16.656 -6.32 1 96.12 105 ASN B C 1
ATOM 2128 O O . ASN B 1 105 ? 9.914 16.422 -7.242 1 96.12 105 ASN B O 1
ATOM 2132 N N . HIS B 1 106 ? 9.461 16.844 -5.145 1 97.56 106 HIS B N 1
ATOM 2133 C CA . HIS B 1 106 ? 10.883 16.719 -4.816 1 97.56 106 HIS B CA 1
ATOM 2134 C C . HIS B 1 106 ? 11.406 15.336 -5.184 1 97.56 106 HIS B C 1
ATOM 2136 O O . HIS B 1 106 ? 12.484 15.211 -5.773 1 97.56 106 HIS B O 1
ATOM 2142 N N . PHE B 1 107 ? 10.617 14.328 -4.816 1 98.25 107 PHE B N 1
ATOM 2143 C CA . PHE B 1 107 ? 11.039 12.969 -5.125 1 98.25 107 PHE B CA 1
ATOM 2144 C C . PHE B 1 107 ? 10.922 12.688 -6.621 1 98.25 107 PHE B C 1
ATOM 2146 O O . PHE B 1 107 ? 11.781 12.039 -7.207 1 98.25 107 PHE B O 1
ATOM 2153 N N . ARG B 1 108 ? 9.828 13.125 -7.23 1 97.81 108 ARG B N 1
ATOM 2154 C CA . ARG B 1 108 ? 9.656 12.953 -8.664 1 97.81 108 ARG B CA 1
ATOM 2155 C C . ARG B 1 108 ? 10.812 13.57 -9.438 1 97.81 108 ARG B C 1
ATOM 2157 O O . ARG B 1 108 ? 11.344 12.961 -10.367 1 97.81 108 ARG B O 1
ATOM 2164 N N . ASP B 1 109 ? 11.211 14.734 -9.047 1 97.81 109 ASP B N 1
ATOM 2165 C CA . ASP B 1 109 ? 12.336 15.406 -9.695 1 97.81 109 ASP B CA 1
ATOM 2166 C C . ASP B 1 109 ? 13.641 14.641 -9.469 1 97.81 109 ASP B C 1
ATOM 2168 O O . ASP B 1 109 ? 14.398 14.406 -10.406 1 97.81 109 ASP B O 1
ATOM 2172 N N . ALA B 1 110 ? 13.844 14.258 -8.234 1 97.56 110 ALA B N 1
ATOM 2173 C CA . ALA B 1 110 ? 15.078 13.562 -7.879 1 97.56 110 ALA B CA 1
ATOM 2174 C C . ALA B 1 110 ? 15.211 12.25 -8.633 1 97.56 110 ALA B C 1
ATOM 2176 O O . ALA B 1 110 ? 16.312 11.82 -8.969 1 97.56 110 ALA B O 1
ATOM 2177 N N . ALA B 1 111 ? 14.109 11.594 -8.938 1 97.5 111 ALA B N 1
ATOM 2178 C CA . ALA B 1 111 ? 14.094 10.289 -9.594 1 97.5 111 ALA B CA 1
ATOM 2179 C C . ALA B 1 111 ? 13.828 10.43 -11.094 1 97.5 111 ALA B C 1
ATOM 2181 O O . ALA B 1 111 ? 13.688 9.43 -11.797 1 97.5 111 ALA B O 1
ATOM 2182 N N . SER B 1 112 ? 13.625 11.672 -11.609 1 97.31 112 SER B N 1
ATOM 2183 C CA . SER B 1 112 ? 13.211 11.906 -12.984 1 97.31 112 SER B CA 1
ATOM 2184 C C . SER B 1 112 ? 11.945 11.133 -13.328 1 97.31 112 SER B C 1
ATOM 2186 O O . SER B 1 112 ? 11.883 10.461 -14.359 1 97.31 112 SER B O 1
ATOM 2188 N N . ALA B 1 113 ? 11.023 11.211 -12.414 1 97.75 113 ALA B N 1
ATOM 2189 C CA . ALA B 1 113 ? 9.812 10.391 -12.492 1 97.75 113 ALA B CA 1
ATOM 2190 C C . ALA B 1 113 ? 8.68 11.164 -13.164 1 97.75 113 ALA B C 1
ATOM 2192 O O . ALA B 1 113 ? 8.625 12.391 -13.094 1 97.75 113 ALA B O 1
ATOM 2193 N N . THR B 1 114 ? 7.723 10.383 -13.789 1 96.5 114 THR B N 1
ATOM 2194 C CA . THR B 1 114 ? 6.547 10.984 -14.406 1 96.5 114 THR B CA 1
ATOM 2195 C C . THR B 1 114 ? 5.27 10.359 -13.852 1 96.5 114 THR B C 1
ATOM 2197 O O . THR B 1 114 ? 4.164 10.82 -14.141 1 96.5 114 THR B O 1
ATOM 2200 N N . THR B 1 115 ? 5.387 9.297 -13.094 1 94.75 115 THR B N 1
ATOM 2201 C CA . THR B 1 115 ? 4.215 8.656 -12.508 1 94.75 115 THR B CA 1
ATOM 2202 C C . THR B 1 115 ? 3.914 9.242 -11.133 1 94.75 115 THR B C 1
ATOM 2204 O O . THR B 1 115 ? 4.766 9.914 -10.539 1 94.75 115 THR B O 1
ATOM 2207 N N . LEU B 1 116 ? 2.654 9.039 -10.648 1 92.56 116 LEU B N 1
ATOM 2208 C CA . LEU B 1 116 ? 2.305 9.367 -9.266 1 92.56 116 LEU B CA 1
ATOM 2209 C C . LEU B 1 116 ? 2.852 8.328 -8.305 1 92.56 116 LEU B C 1
ATOM 2211 O O . LEU B 1 116 ? 2.84 7.129 -8.602 1 92.56 116 LEU B O 1
ATOM 2215 N N . LEU B 1 117 ? 3.295 8.789 -7.172 1 95.81 117 LEU B N 1
ATOM 2216 C CA . LEU B 1 117 ? 3.773 7.879 -6.141 1 95.81 117 LEU B CA 1
ATOM 2217 C C . LEU B 1 117 ? 2.613 7.125 -5.496 1 95.81 117 LEU B C 1
ATOM 2219 O O . LEU B 1 117 ? 1.62 7.734 -5.094 1 95.81 117 LEU B O 1
ATOM 2223 N N . PRO B 1 118 ? 2.75 5.742 -5.418 1 97.56 118 PRO B N 1
ATOM 2224 C CA . PRO B 1 118 ? 1.83 5.059 -4.504 1 97.56 118 PRO B CA 1
ATOM 2225 C C . PRO B 1 118 ? 2.123 5.367 -3.035 1 97.56 118 PRO B C 1
ATOM 2227 O O . PRO B 1 118 ? 3.217 5.832 -2.705 1 97.56 118 PRO B O 1
ATOM 2230 N N . ALA B 1 119 ? 1.094 5.18 -2.191 1 98.38 119 ALA B N 1
ATOM 2231 C CA . ALA B 1 119 ? 1.266 5.602 -0.803 1 98.38 119 ALA B CA 1
ATOM 2232 C C . ALA B 1 119 ? 0.455 4.719 0.142 1 98.38 119 ALA B C 1
ATOM 2234 O O . ALA B 1 119 ? -0.521 4.09 -0.271 1 98.38 119 ALA B O 1
ATOM 2235 N N . VAL B 1 120 ? 0.904 4.664 1.389 1 98.62 120 VAL B N 1
ATOM 2236 C CA . VAL B 1 120 ? 0.07 4.223 2.5 1 98.62 120 VAL B CA 1
ATOM 2237 C C . VAL B 1 120 ? 0.067 5.281 3.602 1 98.62 120 VAL B C 1
ATOM 2239 O O . VAL B 1 120 ? 1.08 5.941 3.834 1 98.62 120 VAL B O 1
ATOM 2242 N N . GLU B 1 121 ? -1.029 5.484 4.215 1 98.44 121 GLU B N 1
ATOM 2243 C CA . GLU B 1 121 ? -1.187 6.32 5.402 1 98.44 121 GLU B CA 1
ATOM 2244 C C . GLU B 1 121 ? -2.182 5.707 6.383 1 98.44 121 GLU B C 1
ATOM 2246 O O . GLU B 1 121 ? -3.195 5.141 5.973 1 98.44 121 GLU B O 1
ATOM 2251 N N . LYS B 1 122 ? -1.847 5.746 7.652 1 98.19 122 LYS B N 1
ATOM 2252 C CA . LYS B 1 122 ? -2.766 5.262 8.68 1 98.19 122 LYS B CA 1
ATOM 2253 C C . LYS B 1 122 ? -2.434 5.863 10.039 1 98.19 122 LYS B C 1
ATOM 2255 O O . LYS B 1 122 ? -1.375 6.473 10.219 1 98.19 122 LYS B O 1
ATOM 2260 N N . ARG B 1 123 ? -3.369 5.797 10.93 1 98.31 123 ARG B N 1
ATOM 2261 C CA . ARG B 1 123 ? -3.16 6.113 12.344 1 98.31 123 ARG B CA 1
ATOM 2262 C C . ARG B 1 123 ? -2.791 4.867 13.133 1 98.31 123 ARG B C 1
ATOM 2264 O O . ARG B 1 123 ? -3.402 3.811 12.961 1 98.31 123 ARG B O 1
ATOM 2271 N N . ALA B 1 124 ? -1.738 4.961 13.953 1 98.5 124 ALA B N 1
ATOM 2272 C CA . ALA B 1 124 ? -1.28 3.756 14.641 1 98.5 124 ALA B CA 1
ATOM 2273 C C . ALA B 1 124 ? -0.446 4.105 15.867 1 98.5 124 ALA B C 1
ATOM 2275 O O . ALA B 1 124 ? -0.054 5.262 16.047 1 98.5 124 ALA B O 1
ATOM 2276 N N . ALA B 1 125 ? -0.221 3.104 16.734 1 98.38 125 ALA B N 1
ATOM 2277 C CA . ALA B 1 125 ? 0.663 3.229 17.891 1 98.38 125 ALA B CA 1
ATOM 2278 C C . ALA B 1 125 ? 2.127 3.094 17.469 1 98.38 125 ALA B C 1
ATOM 2280 O O . ALA B 1 125 ? 2.428 2.629 16.375 1 98.38 125 ALA B O 1
ATOM 2281 N N . ALA B 1 126 ? 2.996 3.512 18.391 1 98.56 126 ALA B N 1
ATOM 2282 C CA . ALA B 1 126 ? 4.43 3.361 18.141 1 98.56 126 ALA B CA 1
ATOM 2283 C C . ALA B 1 126 ? 4.785 1.905 17.859 1 98.56 126 ALA B C 1
ATOM 2285 O O . ALA B 1 126 ? 4.238 0.991 18.484 1 98.56 126 ALA B O 1
ATOM 2286 N N . GLY B 1 127 ? 5.746 1.713 16.922 1 98.25 127 GLY B N 1
ATOM 2287 C CA . GLY B 1 127 ? 6.262 0.385 16.641 1 98.25 127 GLY B CA 1
ATOM 2288 C C . GLY B 1 127 ? 5.434 -0.365 15.609 1 98.25 127 GLY B C 1
ATOM 2289 O O . GLY B 1 127 ? 5.777 -1.485 15.227 1 98.25 127 GLY B O 1
ATOM 2290 N N . THR B 1 128 ? 4.371 0.201 15.156 1 98 128 THR B N 1
ATOM 2291 C CA . THR B 1 128 ? 3.518 -0.457 14.18 1 98 128 THR B CA 1
ATOM 2292 C C . THR B 1 128 ? 4.281 -0.717 12.883 1 98 128 THR B C 1
ATOM 2294 O O . THR B 1 128 ? 5.051 0.132 12.43 1 98 128 THR B O 1
ATOM 2297 N N . VAL B 1 129 ? 4.055 -1.887 12.281 1 98.12 129 VAL B N 1
ATOM 2298 C CA . VAL B 1 129 ? 4.582 -2.217 10.961 1 98.12 129 VAL B CA 1
ATOM 2299 C C . VAL B 1 129 ? 3.676 -1.636 9.883 1 98.12 129 VAL B C 1
ATOM 2301 O O . VAL B 1 129 ? 2.457 -1.56 10.062 1 98.12 129 VAL B O 1
ATOM 2304 N N . PHE B 1 130 ? 4.246 -1.167 8.781 1 98.69 130 PHE B N 1
ATOM 2305 C CA . PHE B 1 130 ? 3.469 -0.708 7.641 1 98.69 130 PHE B CA 1
ATOM 2306 C C . PHE B 1 130 ? 4.156 -1.085 6.332 1 98.69 130 PHE B C 1
ATOM 2308 O O . PHE B 1 130 ? 5.352 -1.379 6.316 1 98.69 130 PHE B O 1
ATOM 2315 N N . ASP B 1 131 ? 3.387 -1.187 5.266 1 98.81 131 ASP B N 1
ATOM 2316 C CA . ASP B 1 131 ? 3.834 -1.639 3.953 1 98.81 131 ASP B CA 1
ATOM 2317 C C . ASP B 1 131 ? 3.779 -0.503 2.934 1 98.81 131 ASP B C 1
ATOM 2319 O O . ASP B 1 131 ? 2.697 -0.014 2.598 1 98.81 131 ASP B O 1
ATOM 2323 N N . ILE B 1 132 ? 4.934 -0.108 2.396 1 98.88 132 ILE B N 1
ATOM 2324 C CA . ILE B 1 132 ? 5.004 0.943 1.387 1 98.88 132 ILE B CA 1
ATOM 2325 C C . ILE B 1 132 ? 4.941 0.324 -0.008 1 98.88 132 ILE B C 1
ATOM 2327 O O . ILE B 1 132 ? 5.84 -0.42 -0.407 1 98.88 132 ILE B O 1
ATOM 2331 N N . PRO B 1 133 ? 3.881 0.625 -0.743 1 98.75 133 PRO B N 1
ATOM 2332 C CA . PRO B 1 133 ? 3.844 0.158 -2.131 1 98.75 133 PRO B CA 1
ATOM 2333 C C . PRO B 1 133 ? 4.754 0.97 -3.051 1 98.75 133 PRO B C 1
ATOM 2335 O O . PRO B 1 133 ? 4.879 2.186 -2.885 1 98.75 133 PRO B O 1
ATOM 2338 N N . LEU B 1 134 ? 5.383 0.331 -4.055 1 98.56 134 LEU B N 1
ATOM 2339 C CA . LEU B 1 134 ? 6.223 0.989 -5.051 1 98.56 134 LEU B CA 1
ATOM 2340 C C . LEU B 1 134 ? 5.699 0.733 -6.461 1 98.56 134 LEU B C 1
ATOM 2342 O O . LEU B 1 134 ? 5.109 -0.317 -6.727 1 98.56 134 LEU B O 1
ATOM 2346 N N . LYS B 1 135 ? 5.941 1.702 -7.301 1 97.81 135 LYS B N 1
ATOM 2347 C CA . LYS B 1 135 ? 5.695 1.572 -8.734 1 97.81 135 LYS B CA 1
ATOM 2348 C C . LYS B 1 135 ? 6.852 2.143 -9.547 1 97.81 135 LYS B C 1
ATOM 2350 O O . LYS B 1 135 ? 7.633 2.953 -9.039 1 97.81 135 LYS B O 1
ATOM 2355 N N . HIS B 1 136 ? 6.875 1.694 -10.82 1 98.31 136 HIS B N 1
ATOM 2356 C CA . HIS B 1 136 ? 7.891 2.207 -11.734 1 98.31 136 HIS B CA 1
ATOM 2357 C C . HIS B 1 136 ? 7.805 3.725 -11.859 1 98.31 136 HIS B C 1
ATOM 2359 O O . HIS B 1 136 ? 6.707 4.281 -11.953 1 98.31 136 HIS B O 1
ATOM 2365 N N . VAL B 1 137 ? 8.898 4.367 -12.039 1 98.38 137 VAL B N 1
ATOM 2366 C CA . VAL B 1 137 ? 8.977 5.82 -11.93 1 98.38 137 VAL B CA 1
ATOM 2367 C C . VAL B 1 137 ? 8.43 6.465 -13.203 1 98.38 137 VAL B C 1
ATOM 2369 O O . VAL B 1 137 ? 8.031 7.633 -13.195 1 98.38 137 VAL B O 1
ATOM 2372 N N . THR B 1 138 ? 8.273 5.711 -14.367 1 97.81 138 THR B N 1
ATOM 2373 C CA . THR B 1 138 ? 7.844 6.387 -15.586 1 97.81 138 THR B CA 1
ATOM 2374 C C . THR B 1 138 ? 6.645 5.672 -16.203 1 97.81 138 THR B C 1
ATOM 2376 O O . THR B 1 138 ? 5.988 6.211 -17.094 1 97.81 138 THR B O 1
ATOM 2379 N N . ASP B 1 139 ? 6.406 4.453 -15.82 1 96.25 139 ASP B N 1
ATOM 2380 C CA . ASP B 1 139 ? 5.328 3.664 -16.406 1 96.25 139 ASP B CA 1
ATOM 2381 C C . ASP B 1 139 ? 4.645 2.797 -15.352 1 96.25 139 ASP B C 1
ATOM 2383 O O . ASP B 1 139 ? 5.125 1.711 -15.031 1 96.25 139 ASP B O 1
ATOM 2387 N N . ALA B 1 140 ? 3.521 3.174 -14.961 1 91.94 140 ALA B N 1
ATOM 2388 C CA . ALA B 1 140 ? 2.795 2.51 -13.883 1 91.94 140 ALA B CA 1
ATOM 2389 C C . ALA B 1 140 ? 2.322 1.124 -14.305 1 91.94 140 ALA B C 1
ATOM 2391 O O . ALA B 1 140 ? 1.892 0.324 -13.469 1 91.94 140 ALA B O 1
ATOM 2392 N N . THR B 1 141 ? 2.434 0.721 -15.547 1 91.75 141 THR B N 1
ATOM 2393 C CA . THR B 1 141 ? 1.926 -0.557 -16.031 1 91.75 141 THR B CA 1
ATOM 2394 C C . THR B 1 141 ? 3.023 -1.617 -16.016 1 91.75 141 THR B C 1
ATOM 2396 O O . THR B 1 141 ? 2.768 -2.787 -16.312 1 91.75 141 THR B O 1
ATOM 2399 N N . ILE B 1 142 ? 4.203 -1.2 -15.742 1 94.75 142 ILE B N 1
ATOM 2400 C CA . ILE B 1 142 ? 5.301 -2.16 -15.688 1 94.75 142 ILE B CA 1
ATOM 2401 C C . ILE B 1 142 ? 5.188 -3.004 -14.422 1 94.75 142 ILE B C 1
ATOM 2403 O O . ILE B 1 142 ? 5.613 -2.578 -13.344 1 94.75 142 ILE B O 1
ATOM 2407 N N . ARG B 1 143 ? 4.801 -4.234 -14.57 1 93.69 143 ARG B N 1
ATOM 2408 C CA . ARG B 1 143 ? 4.379 -5.105 -13.484 1 93.69 143 ARG B CA 1
ATOM 2409 C C . ARG B 1 143 ? 5.574 -5.582 -12.664 1 93.69 143 ARG B C 1
ATOM 2411 O O . ARG B 1 143 ? 5.445 -5.867 -11.469 1 93.69 143 ARG B O 1
ATOM 2418 N N . SER B 1 144 ? 6.691 -5.668 -13.367 1 95.5 144 SER B N 1
ATOM 2419 C CA . SER B 1 144 ? 7.887 -6.152 -12.68 1 95.5 144 SER B CA 1
ATOM 2420 C C . SER B 1 144 ? 8.289 -5.211 -11.555 1 95.5 144 SER B C 1
ATOM 2422 O O . SER B 1 144 ? 9.039 -5.602 -10.656 1 95.5 144 SER B O 1
ATOM 2424 N N . HIS B 1 145 ? 7.809 -3.996 -11.586 1 97.06 145 HIS B N 1
ATOM 2425 C CA . HIS B 1 145 ? 8.289 -2.992 -10.648 1 97.06 145 HIS B CA 1
ATOM 2426 C C . HIS B 1 145 ? 7.262 -2.723 -9.555 1 97.06 145 HIS B C 1
ATOM 2428 O O . HIS B 1 145 ? 7.453 -1.836 -8.719 1 97.06 145 HIS B O 1
ATOM 2434 N N . HIS B 1 146 ? 6.109 -3.465 -9.562 1 97 146 HIS B N 1
ATOM 2435 C CA . HIS B 1 146 ? 5.258 -3.445 -8.375 1 97 146 HIS B CA 1
ATOM 2436 C C . HIS B 1 146 ? 5.918 -4.176 -7.211 1 97 146 HIS B C 1
ATOM 2438 O O . HIS B 1 146 ? 6.258 -5.355 -7.328 1 97 146 HIS B O 1
ATOM 2444 N N . GLN B 1 147 ? 6.137 -3.385 -6.18 1 96.75 147 GLN B N 1
ATOM 2445 C CA . GLN B 1 147 ? 6.809 -3.916 -4.996 1 96.75 147 GLN B CA 1
ATOM 2446 C C . GLN B 1 147 ? 6.188 -3.367 -3.717 1 96.75 147 GLN B C 1
ATOM 2448 O O . GLN B 1 147 ? 5.438 -2.391 -3.754 1 96.75 147 GLN B O 1
ATOM 2453 N N . THR B 1 148 ? 6.48 -4.082 -2.713 1 98.56 148 THR B N 1
ATOM 2454 C CA . THR B 1 148 ? 6.121 -3.635 -1.372 1 98.56 148 THR B CA 1
ATOM 2455 C C . THR B 1 148 ? 7.316 -3.719 -0.432 1 98.56 148 THR B C 1
ATOM 2457 O O . THR B 1 148 ? 8.047 -4.711 -0.435 1 98.56 148 THR B O 1
ATOM 2460 N N . VAL B 1 149 ? 7.52 -2.68 0.305 1 98.25 149 VAL B N 1
ATOM 2461 C CA . VAL B 1 149 ? 8.578 -2.68 1.311 1 98.25 149 VAL B CA 1
ATOM 2462 C C . VAL B 1 149 ? 7.969 -2.494 2.699 1 98.25 149 VAL B C 1
ATOM 2464 O O . VAL B 1 149 ? 7.203 -1.554 2.928 1 98.25 149 VAL B O 1
ATOM 2467 N N . GLU B 1 150 ? 8.344 -3.406 3.598 1 98.12 150 GLU B N 1
ATOM 2468 C CA . GLU B 1 150 ? 7.895 -3.309 4.984 1 98.12 150 GLU B CA 1
ATOM 2469 C C . GLU B 1 150 ? 8.844 -2.445 5.809 1 98.12 150 GLU B C 1
ATOM 2471 O O . GLU B 1 150 ? 10.07 -2.553 5.672 1 98.12 150 GLU B O 1
ATOM 2476 N N . ALA B 1 151 ? 8.273 -1.6 6.676 1 98.38 151 ALA B N 1
ATOM 2477 C CA . ALA B 1 151 ? 9.102 -0.744 7.523 1 98.38 151 ALA B CA 1
ATOM 2478 C C . ALA B 1 151 ? 8.438 -0.521 8.883 1 98.38 151 ALA B C 1
ATOM 2480 O O . ALA B 1 151 ? 7.297 -0.935 9.102 1 98.38 151 ALA B O 1
ATOM 2481 N N . ARG B 1 152 ? 9.188 -0.025 9.812 1 98 152 ARG B N 1
ATOM 2482 C CA . ARG B 1 152 ? 8.719 0.423 11.117 1 98 152 ARG B CA 1
ATOM 2483 C C . ARG B 1 152 ? 9.766 1.294 11.805 1 98 152 ARG B C 1
ATOM 2485 O O . ARG B 1 152 ? 10.945 1.235 11.469 1 98 152 ARG B O 1
ATOM 2492 N N . VAL B 1 153 ? 9.359 2.154 12.625 1 98.38 153 VAL B N 1
ATOM 2493 C CA . VAL B 1 153 ? 10.18 2.818 13.633 1 98.38 153 VAL B CA 1
ATOM 2494 C C . VAL B 1 153 ? 9.781 2.336 15.023 1 98.38 153 VAL B C 1
ATOM 2496 O O . VAL B 1 153 ? 8.664 2.598 15.484 1 98.38 153 VAL B O 1
ATOM 2499 N N . PRO B 1 154 ? 10.703 1.608 15.758 1 97.62 154 PRO B N 1
ATOM 2500 C CA . PRO B 1 154 ? 10.312 0.901 16.969 1 97.62 154 PRO B CA 1
ATOM 2501 C C . PRO B 1 154 ? 9.633 1.815 18 1 97.62 154 PRO B C 1
ATOM 2503 O O . PRO B 1 154 ? 8.695 1.396 18.688 1 97.62 154 PRO B O 1
ATOM 2506 N N . ASP B 1 155 ? 10.062 2.996 18.125 1 98.44 155 ASP B N 1
ATOM 2507 C CA . ASP B 1 155 ? 9.562 3.84 19.203 1 98.44 155 ASP B CA 1
ATOM 2508 C C . ASP B 1 155 ? 8.727 5 18.656 1 98.44 155 ASP B C 1
ATOM 2510 O O . ASP B 1 155 ? 8.547 6.016 19.328 1 98.44 155 ASP B O 1
ATOM 2514 N N . ALA B 1 156 ? 8.258 4.863 17.344 1 98.69 156 ALA B N 1
ATOM 2515 C CA . ALA B 1 156 ? 7.453 5.906 16.7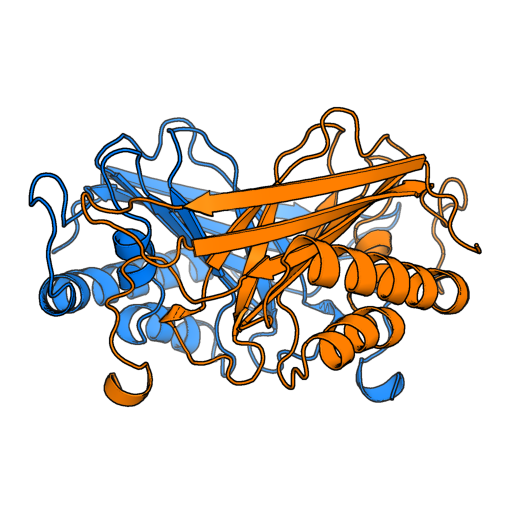03 1 98.69 156 ALA B CA 1
ATOM 2516 C C . ALA B 1 156 ? 6.379 5.297 15.812 1 98.69 156 ALA B C 1
ATOM 2518 O O . ALA B 1 156 ? 6.504 4.152 15.375 1 98.69 156 ALA B O 1
ATOM 2519 N N . PRO B 1 157 ? 5.309 6.156 15.609 1 98.81 157 PRO B N 1
ATOM 2520 C CA . PRO B 1 157 ? 5.078 7.504 16.125 1 98.81 157 PRO B CA 1
ATOM 2521 C C . PRO B 1 157 ? 4.559 7.5 17.562 1 98.81 157 PRO B C 1
ATOM 2523 O O . PRO B 1 157 ? 3.736 6.652 17.922 1 98.81 157 PRO B O 1
ATOM 2526 N N . ARG B 1 158 ? 5.07 8.398 18.422 1 98.69 158 ARG B N 1
ATOM 2527 C CA . ARG B 1 158 ? 4.332 8.719 19.641 1 98.69 158 ARG B CA 1
ATOM 2528 C C . ARG B 1 158 ? 2.969 9.312 19.312 1 98.69 158 ARG B C 1
ATOM 2530 O O . ARG B 1 158 ? 2.666 9.586 18.141 1 98.69 158 ARG B O 1
ATOM 2537 N N . ALA B 1 159 ? 2.158 9.492 20.344 1 98.5 159 ALA B N 1
ATOM 2538 C CA . ALA B 1 159 ? 0.773 9.914 20.156 1 98.5 159 ALA B CA 1
ATOM 2539 C C . ALA B 1 159 ? 0.705 11.234 19.391 1 98.5 159 ALA B C 1
ATOM 2541 O O . ALA B 1 159 ? -0.243 11.484 18.656 1 98.5 159 ALA B O 1
ATOM 2542 N N . ASP B 1 160 ? 1.688 12.086 19.516 1 98.5 160 ASP B N 1
ATOM 2543 C CA . ASP B 1 160 ? 1.68 13.414 18.922 1 98.5 160 ASP B CA 1
ATOM 2544 C C . ASP B 1 160 ? 2.76 13.547 17.859 1 98.5 160 ASP B C 1
ATOM 2546 O O . ASP B 1 160 ? 3.271 14.641 17.609 1 98.5 160 ASP B O 1
ATOM 2550 N N . GLU B 1 161 ? 3.123 12.422 17.234 1 98.81 161 GLU B N 1
ATOM 2551 C CA . GLU B 1 161 ? 4.133 12.406 16.188 1 98.81 161 GLU B CA 1
ATOM 2552 C C . GLU B 1 161 ? 3.557 11.859 14.875 1 98.81 161 GLU B C 1
ATOM 2554 O O . GLU B 1 161 ? 2.453 11.312 14.859 1 98.81 161 GLU B O 1
ATOM 2559 N N . ILE B 1 162 ? 4.242 12.102 13.812 1 98.88 162 ILE B N 1
ATOM 2560 C CA . ILE B 1 162 ? 4.008 11.477 12.516 1 98.88 162 ILE B CA 1
ATOM 2561 C C . ILE B 1 162 ? 5.316 10.898 11.977 1 98.88 162 ILE B C 1
ATOM 2563 O O . ILE B 1 162 ? 6.367 11.539 12.062 1 98.88 162 ILE B O 1
ATOM 2567 N N . VAL B 1 163 ? 5.285 9.68 11.523 1 98.94 163 VAL B N 1
ATOM 2568 C CA . VAL B 1 163 ? 6.359 9.125 10.703 1 98.94 163 VAL B CA 1
ATOM 2569 C C . VAL B 1 163 ? 6.074 9.398 9.227 1 98.94 163 VAL B C 1
ATOM 2571 O O . VAL B 1 163 ? 5.008 9.047 8.719 1 98.94 163 VAL B O 1
ATOM 2574 N N . ILE B 1 164 ? 6.945 10.047 8.539 1 98.88 164 ILE B N 1
ATOM 2575 C CA . ILE B 1 164 ? 6.887 10.297 7.102 1 98.88 164 ILE B CA 1
ATOM 2576 C C . ILE B 1 164 ? 8.039 9.578 6.406 1 98.88 164 ILE B C 1
ATOM 2578 O O . ILE B 1 164 ? 9.188 9.672 6.844 1 98.88 164 ILE B O 1
ATOM 2582 N N . GLY B 1 165 ? 7.715 8.906 5.324 1 98.62 165 GLY B N 1
ATOM 2583 C CA . GLY B 1 165 ? 8.766 8.094 4.742 1 98.62 165 GLY B CA 1
ATOM 2584 C C . GLY B 1 165 ? 8.719 8.055 3.225 1 98.62 165 GLY B C 1
ATOM 2585 O O . GLY B 1 165 ? 7.656 8.234 2.627 1 98.62 165 GLY B O 1
ATOM 2586 N N . LEU B 1 166 ? 9.852 7.832 2.621 1 98.94 166 LEU B N 1
ATOM 2587 C CA . LEU B 1 166 ? 10.031 7.535 1.205 1 98.94 166 LEU B CA 1
ATOM 2588 C C . LEU B 1 166 ? 10.781 6.219 1.016 1 98.94 166 LEU B C 1
ATOM 2590 O O . LEU B 1 166 ? 11.688 5.902 1.787 1 98.94 166 LEU B O 1
ATOM 2594 N N . ALA B 1 167 ? 10.383 5.488 0.034 1 98.94 167 ALA B N 1
ATOM 2595 C CA . ALA B 1 167 ? 11.039 4.242 -0.359 1 98.94 167 ALA B CA 1
ATOM 2596 C C . ALA B 1 167 ? 11.438 4.273 -1.833 1 98.94 167 ALA B C 1
ATOM 2598 O O . ALA B 1 167 ? 10.695 4.797 -2.67 1 98.94 167 ALA B O 1
ATOM 2599 N N . ALA B 1 168 ? 12.594 3.699 -2.135 1 98.88 168 ALA B N 1
ATOM 2600 C CA . ALA B 1 168 ? 13.133 3.643 -3.488 1 98.88 168 ALA B CA 1
ATOM 2601 C C . ALA B 1 168 ? 13.742 2.271 -3.779 1 98.88 168 ALA B C 1
ATOM 2603 O O . ALA B 1 168 ? 14.375 1.669 -2.908 1 98.88 168 ALA B O 1
ATOM 2604 N N . ALA B 1 169 ? 13.586 1.831 -4.984 1 98.81 169 ALA B N 1
ATOM 2605 C CA . ALA B 1 169 ? 14.188 0.58 -5.441 1 98.81 169 ALA B CA 1
ATOM 2606 C C . ALA B 1 169 ? 15.062 0.807 -6.668 1 98.81 169 ALA B C 1
ATOM 2608 O O . ALA B 1 169 ? 14.742 1.634 -7.523 1 98.81 169 ALA B O 1
ATOM 2609 N N . ALA B 1 170 ? 16.094 0.016 -6.777 1 98.5 170 ALA B N 1
ATOM 2610 C CA . ALA B 1 170 ? 17.062 0.145 -7.863 1 98.5 170 ALA B CA 1
ATOM 2611 C C . ALA B 1 170 ? 16.641 -0.685 -9.07 1 98.5 170 ALA B C 1
ATOM 2613 O O . ALA B 1 170 ? 17.188 -0.512 -10.164 1 98.5 170 ALA B O 1
ATOM 2614 N N . GLN B 1 171 ? 15.781 -1.589 -8.938 1 97.94 171 GLN B N 1
ATOM 2615 C CA . GLN B 1 171 ? 15.281 -2.465 -9.992 1 97.94 171 GLN B CA 1
ATOM 2616 C C . GLN B 1 171 ? 13.898 -3 -9.656 1 97.94 171 GLN B C 1
ATOM 2618 O O . GLN B 1 171 ? 13.32 -2.645 -8.625 1 97.94 171 GLN B O 1
ATOM 2623 N N . GLY B 1 172 ? 13.352 -3.801 -10.625 1 97.12 172 GLY B N 1
ATOM 2624 C CA . GLY B 1 172 ? 12.125 -4.539 -10.367 1 97.12 172 GLY B CA 1
ATOM 2625 C C . GLY B 1 172 ? 12.32 -5.691 -9.398 1 97.12 172 GLY B C 1
ATOM 2626 O O . GLY B 1 172 ? 13.422 -5.918 -8.906 1 97.12 172 GLY B O 1
ATOM 2627 N N . ARG B 1 173 ? 11.227 -6.41 -9.062 1 97 173 ARG B N 1
ATOM 2628 C CA . ARG B 1 173 ? 11.281 -7.562 -8.172 1 97 173 ARG B CA 1
ATOM 2629 C C . ARG B 1 173 ? 12.359 -8.547 -8.617 1 97 173 ARG B C 1
ATOM 2631 O O . ARG B 1 173 ? 12.484 -8.844 -9.812 1 97 173 ARG B O 1
ATOM 2638 N N . PRO B 1 174 ? 13.094 -8.992 -7.59 1 96.19 174 PRO B N 1
ATOM 2639 C CA . PRO B 1 174 ? 14.008 -10.07 -7.965 1 96.19 174 PRO B CA 1
ATOM 2640 C C . PRO B 1 174 ? 13.289 -11.281 -8.555 1 96.19 174 PRO B C 1
ATOM 2642 O O . PRO B 1 174 ? 12.281 -11.734 -8 1 96.19 174 PRO B O 1
ATOM 2645 N N . GLN B 1 175 ? 13.773 -11.812 -9.68 1 96 175 GLN B N 1
ATOM 2646 C CA . GLN B 1 175 ? 13.234 -12.984 -10.352 1 96 175 GLN B CA 1
ATOM 2647 C C . GLN B 1 175 ? 11.82 -12.719 -10.867 1 96 175 GLN B C 1
ATOM 2649 O O . GLN B 1 175 ? 10.977 -13.617 -10.875 1 96 175 GLN B O 1
ATOM 2654 N N . ALA B 1 176 ? 11.57 -11.445 -11.219 1 96.31 176 ALA B N 1
ATOM 2655 C CA . ALA B 1 176 ? 10.281 -11.164 -11.844 1 96.31 176 ALA B CA 1
ATOM 2656 C C . ALA B 1 176 ? 10.109 -11.961 -13.133 1 96.31 176 ALA B C 1
ATOM 2658 O O . ALA B 1 176 ? 11.031 -12.023 -13.961 1 96.31 176 ALA B O 1
ATOM 2659 N N . ARG B 1 177 ? 8.914 -12.508 -13.281 1 94.56 177 ARG B N 1
ATOM 2660 C CA . ARG B 1 177 ? 8.703 -13.391 -14.43 1 94.56 177 ARG B CA 1
ATOM 2661 C C . ARG B 1 177 ? 7.324 -13.164 -15.039 1 94.56 177 ARG B C 1
ATOM 2663 O O . ARG B 1 177 ? 6.84 -13.992 -15.812 1 94.56 177 ARG B O 1
ATOM 2670 N N . LEU B 1 178 ? 6.684 -12.109 -14.641 1 93.44 178 LEU B N 1
ATOM 2671 C CA . LEU B 1 178 ? 5.391 -11.797 -15.234 1 93.44 178 LEU B CA 1
ATOM 2672 C C . LEU B 1 178 ? 5.562 -11.18 -16.625 1 93.44 178 LEU B C 1
ATOM 2674 O O . LEU B 1 178 ? 6.473 -10.375 -16.844 1 93.44 178 LEU B O 1
ATOM 2678 N N . ALA B 1 179 ? 4.695 -11.594 -17.484 1 87.88 179 ALA B N 1
ATOM 2679 C CA . ALA B 1 179 ? 4.652 -10.977 -18.812 1 87.88 179 ALA B CA 1
ATOM 2680 C C . ALA B 1 179 ? 4.168 -9.531 -18.719 1 87.88 179 ALA B C 1
ATOM 2682 O O . ALA B 1 179 ? 3.477 -9.156 -17.766 1 87.88 179 ALA B O 1
ATOM 2683 N N . PRO B 1 180 ? 4.605 -8.797 -19.797 1 86.56 180 PRO B N 1
ATOM 2684 C CA . PRO B 1 180 ? 4.09 -7.422 -19.812 1 86.56 180 PRO B CA 1
ATOM 2685 C C . PRO B 1 180 ? 2.564 -7.367 -19.828 1 86.56 180 PRO B C 1
ATOM 2687 O O . PRO B 1 180 ? 1.915 -8.219 -20.438 1 86.56 180 PRO B O 1
ATOM 2690 N N . LEU B 1 181 ? 2.033 -6.41 -19.156 1 86.31 181 LEU B N 1
ATOM 2691 C CA . LEU B 1 181 ? 0.589 -6.246 -19.031 1 86.31 181 LEU B CA 1
ATOM 2692 C C . LEU B 1 181 ? -0.076 -6.176 -20.391 1 86.31 181 LEU B C 1
ATOM 2694 O O . LEU B 1 181 ? -1.149 -6.75 -20.594 1 86.31 181 LEU B O 1
ATOM 2698 N N . ALA B 1 182 ? 0.506 -5.508 -21.359 1 79.25 182 ALA B N 1
ATOM 2699 C CA . ALA B 1 182 ? -0.037 -5.285 -22.688 1 79.25 182 ALA B CA 1
ATOM 2700 C C . ALA B 1 182 ? -0.273 -6.605 -23.422 1 79.25 182 ALA B C 1
ATOM 2702 O O . ALA B 1 182 ? -1.099 -6.68 -24.328 1 79.25 182 ALA B O 1
ATOM 2703 N N . SER B 1 183 ? 0.431 -7.586 -22.922 1 81.5 183 SER B N 1
ATOM 2704 C CA . SER B 1 183 ? 0.321 -8.875 -23.609 1 81.5 183 SER B CA 1
ATOM 2705 C C . SER B 1 183 ? -0.89 -9.656 -23.109 1 81.5 183 SER B C 1
ATOM 2707 O O . SER B 1 183 ? -1.251 -10.68 -23.703 1 81.5 183 SER B O 1
ATOM 2709 N N . GLU B 1 184 ? -1.493 -9.25 -22.062 1 78.25 184 GLU B N 1
ATOM 2710 C CA . GLU B 1 184 ? -2.629 -9.977 -21.5 1 78.25 184 GLU B CA 1
ATOM 2711 C C . GLU B 1 184 ? -3.941 -9.523 -22.141 1 78.25 184 GLU B C 1
ATOM 2713 O O . GLU B 1 184 ? -4.992 -10.125 -21.891 1 78.25 184 GLU B O 1
ATOM 2718 N N . GLN B 1 185 ? -3.926 -8.398 -22.812 1 65.44 185 GLN B N 1
ATOM 2719 C CA . GLN B 1 185 ? -5.148 -7.914 -23.453 1 65.44 185 GLN B CA 1
ATOM 2720 C C . GLN B 1 185 ? -5.574 -8.828 -24.594 1 65.44 185 GLN B C 1
ATOM 2722 O O . GLN B 1 185 ? -4.734 -9.469 -25.234 1 65.44 185 GLN B O 1
#

Organism: Saccharopolyspora spinosa (NCBI:txid60894)

InterPro domains:
  IPR009569 Amino acid synthesis, putative [PF06684] (5-178)
  IPR035936 BB2672 superfamily [G3DSA:3.30.1330.110] (1-185)
  IPR035936 BB2672 superfamily [SSF160519] (1-183)

Foldseek 3Di:
DLWAWDDKDKDKDWAQDDPRDGDVPTKIKMKMKTKTFQPCFPVPDDDDCPVSLVVPQLVQLQVQLVVRCVSRVAQFFKKAKEKEAAQQDDLVSRCSNCVDCSRQVNNLVSNVADDDHHYYTDYDAAQDKDKTWMATRYDRQAPQATDIDIDHDRGDDHNRIMMIMMMTINDGDVPDDDDRPVVVD/DLWAWDDKDKDKDWAQDDPRDGDVPTWIKMKMKTKTFQPCFPVPDDDDCPVSLVVPQLVQLQVQLVVRCVSRVAQFFKKAKEKEAAQQDDLVSRCSNCVDCSRQVNNLVSNVADDDHYYYTDYDAAQDKDKTWMATRYDRQAPQATDIDIDHDRHDDHNRIMMIMMMTINDGDVPDDDDRPVVVD

pLDDT: mean 96.55, std 4.94, range [59.59, 98.94]

Secondary structure (DSSP, 8-state):
--S-EEEEEEEEEEEEEETTEEEEEEEEEEEEEEEEE-TTTTS---S--HHHHHHHHHHHHHHHHHHHHHHH-S--SEEEEEEEE-TTS-HHHHHHHHSSHHHHHHHHHHTT--SPPPEEEEE--TT--EEEEEEESS-TT-GGG-EEEEE-BTTB--TTEEEEEEEEESSS-TT--PPPGGGG-/--S-EEEEEEEEEEEEEETTEEEEEEEEEEEEEEEEE-TTTTS-S-S--HHHHHHHHHHHHHHHHHHHHHHH-S--SEEEEEEEE-TTS-HHHHHHHHSSHHHHHHHHHHTT--SPPPEEEEE--TT--EEEEEEESS-TT-GGG-EEEEE-BTTB--TTEEEEEEEEESSS-TT--PPPGGGG-

Nearest PDB structures (foldseek):
  3byq-assembly1_B  TM=9.464E-01  e=4.927E-20  Bordetella bronchiseptica RB50
  2qtp-assembly1_A  TM=9.299E-01  e=3.576E-16  Ruegeria pomeroyi DSS-3
  3v9o-assembly1_A  TM=2.649E-01  e=3.154E+00  Burkholderia thailandensis E264
  8uej-assembly1_M  TM=1.354E-01  e=3.154E+00  Caulobacter phage phiCb5
  3byq-assembly1_B  TM=9.465E-01  e=7.421E-20  Bordetella bronchiseptica RB50

Solvent-accessible surface area (backbone atoms only — not comparable to full-atom values): 18978 Å² total; per-residue (Å²): 122,81,56,55,69,76,48,72,48,79,48,74,48,72,40,54,62,54,83,91,36,80,33,82,76,56,46,40,36,12,35,27,34,38,34,26,54,34,89,60,55,92,61,68,79,68,76,76,54,57,70,61,33,67,57,31,18,40,59,52,17,45,54,44,34,54,49,25,49,59,68,51,67,55,70,52,39,15,29,21,25,37,18,38,12,2,67,70,54,45,51,58,60,30,46,49,36,60,72,32,66,60,14,44,44,41,37,30,59,76,46,71,35,76,47,82,71,39,49,29,42,41,65,39,58,50,40,48,75,47,37,30,18,25,30,20,31,72,41,79,64,46,63,49,24,53,40,44,45,78,49,67,43,75,81,31,21,44,45,55,17,27,32,40,34,36,35,36,21,53,52,52,46,84,82,58,64,74,73,64,57,80,71,72,108,122,81,56,54,71,77,47,74,47,79,46,76,48,72,40,52,64,54,81,91,37,82,33,83,76,54,45,40,37,12,35,26,35,37,35,26,53,34,90,59,55,92,60,68,78,68,77,76,54,57,68,61,34,67,56,31,18,40,58,51,18,43,54,45,32,56,50,26,50,60,66,51,68,54,69,53,39,16,30,21,25,37,17,38,12,3,67,70,54,45,51,58,59,30,45,51,36,61,73,30,66,59,14,46,44,41,38,30,60,74,46,72,35,75,47,83,72,38,49,28,43,41,66,38,59,50,40,48,74,48,39,31,20,27,29,22,31,71,43,78,65,47,63,49,23,54,40,44,45,80,49,66,42,75,80,30,21,44,48,55,17,27,30,40,33,36,37,37,21,53,53,52,47,84,80,58,63,74,72,63,58,80,71,71,108